Protein AF-A0A939WRP4-F1 (afdb_monomer)

Sequence (251 aa):
MDILVKIIIAAAFPALLFLVKLIVFLTPENRKNFRSNFRDIKSVAISNKKYLFIVVFIFFAAMALLFSLPGKLTNNEDDAVRSKEVGDIVKFGGSHEKMEWIIIEKNKDYLTLLSRNCLEAKPYQENFNKEEILTWEGSTLKSWLNREFVKNFSESDKSTMVDDHGELVSLLDKEQAEKIEDGNKQWLICTSDSKENKEGEAKEWWLKNPGKNGCAMFVNTFGESQRSCTTYFDNRADRSLFVRPVIRKKM

Foldseek 3Di:
DDPVVVVCVVVVVVVLVVVLVVVCCPDPVNVVPPPDDPVVSVVVCVVDVVVVVVSVVVVVVVVVVVVPPPDPPPDPVVVVVVPDDQQDWDFAFAQPGTFIWGFLDDDDWWTKTWGQAFEFQDFQAFADDLPDQDALVPTPVQVCCLPPVCVSGDPVRQVQFDQDPSRQKAFAAPVSLVVCCVPPLVSLFHHHPDPVDDGPQTAKAFGNAAAPSSHGWIAHNSSDIDRDDPCDDPSGGDRRHTYIMMTIGTD

Structure (mmCIF, N/CA/C/O backbone):
data_AF-A0A939WRP4-F1
#
_entry.id   AF-A0A939WRP4-F1
#
loop_
_atom_site.group_PDB
_atom_site.id
_atom_site.type_symbol
_atom_site.label_atom_id
_atom_site.label_alt_id
_atom_site.label_comp_id
_atom_site.label_asym_id
_atom_site.label_entity_id
_atom_site.label_seq_id
_atom_site.pdbx_PDB_ins_code
_atom_site.Cartn_x
_atom_site.Cartn_y
_atom_site.Cartn_z
_atom_site.occupancy
_atom_site.B_iso_or_equiv
_atom_site.auth_seq_id
_atom_site.auth_comp_id
_atom_site.auth_asym_id
_atom_site.auth_atom_id
_atom_site.pdbx_PDB_model_num
ATOM 1 N N . MET A 1 1 ? 0.060 20.067 26.919 1.00 47.66 1 MET A N 1
ATOM 2 C CA . MET A 1 1 ? -0.860 20.144 28.076 1.00 47.66 1 MET A CA 1
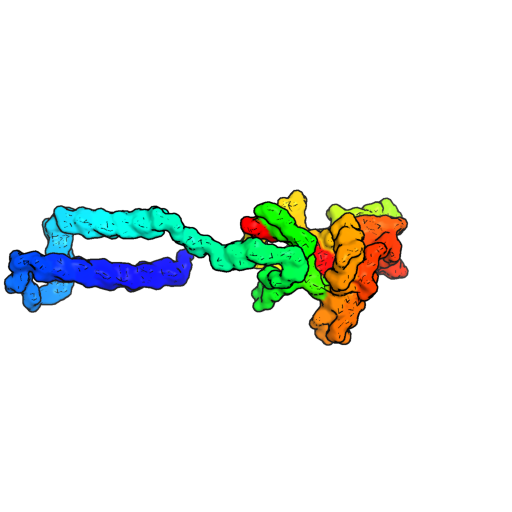ATOM 3 C C . MET A 1 1 ? -2.226 20.502 27.518 1.00 47.66 1 MET A C 1
ATOM 5 O O . MET A 1 1 ? -2.419 21.646 27.110 1.00 47.66 1 MET A O 1
ATOM 9 N N . ASP A 1 2 ? -3.081 19.493 27.354 1.00 61.75 2 ASP A N 1
ATOM 10 C CA . ASP A 1 2 ? -4.293 19.558 26.533 1.00 61.75 2 ASP A CA 1
ATOM 11 C C . ASP A 1 2 ? -5.272 20.655 26.945 1.00 61.75 2 ASP A C 1
ATOM 13 O O . ASP A 1 2 ? -5.408 21.003 28.120 1.00 61.75 2 ASP A O 1
ATOM 17 N N . ILE A 1 3 ? -6.008 21.165 25.958 1.00 54.38 3 ILE A N 1
ATOM 18 C CA . ILE A 1 3 ? -7.124 22.101 26.152 1.00 54.38 3 ILE A CA 1
ATOM 19 C C . ILE A 1 3 ? -8.135 21.520 27.155 1.00 54.38 3 ILE A C 1
ATOM 21 O O . ILE A 1 3 ? -8.631 22.246 28.015 1.00 54.38 3 ILE A O 1
ATOM 25 N N . LEU A 1 4 ? -8.344 20.199 27.133 1.00 43.53 4 LEU A N 1
ATOM 26 C CA . LEU A 1 4 ? -9.172 19.487 28.108 1.00 43.53 4 LEU A CA 1
ATOM 27 C C . LEU A 1 4 ? -8.640 19.602 29.545 1.00 43.53 4 LEU A C 1
ATOM 29 O O . LEU A 1 4 ? -9.414 19.844 30.466 1.00 43.53 4 LEU A O 1
ATOM 33 N N . VAL A 1 5 ? -7.322 19.497 29.743 1.00 47.25 5 VAL A N 1
ATOM 34 C CA . VAL A 1 5 ? -6.691 19.639 31.067 1.00 47.25 5 VAL A CA 1
ATOM 35 C C . VAL A 1 5 ? -6.893 21.058 31.599 1.00 47.25 5 VAL A C 1
ATOM 37 O O . VAL A 1 5 ? -7.206 21.238 32.774 1.00 47.25 5 VAL A O 1
ATOM 40 N N . LYS A 1 6 ? -6.811 22.075 30.732 1.00 48.06 6 LYS A N 1
ATOM 41 C CA . LYS A 1 6 ? -7.107 23.464 31.114 1.00 48.06 6 LYS A CA 1
ATOM 42 C C . LYS A 1 6 ? -8.576 23.663 31.498 1.00 48.06 6 LYS A C 1
ATOM 44 O O . LYS A 1 6 ? -8.839 24.364 32.469 1.00 48.06 6 LYS A O 1
ATOM 49 N N . ILE A 1 7 ? -9.516 23.032 30.788 1.00 56.12 7 ILE A N 1
ATOM 50 C CA . ILE A 1 7 ? -10.957 23.104 31.093 1.00 56.12 7 ILE A CA 1
ATOM 51 C C . ILE A 1 7 ? -11.269 22.422 32.430 1.00 56.12 7 ILE A C 1
ATOM 53 O O . ILE A 1 7 ? -11.981 22.991 33.256 1.00 56.12 7 ILE A O 1
ATOM 57 N N . ILE A 1 8 ? -10.691 21.245 32.684 1.00 53.00 8 ILE A N 1
ATOM 58 C CA . ILE A 1 8 ? -10.882 20.511 33.943 1.00 53.00 8 ILE A CA 1
ATOM 59 C C . ILE A 1 8 ? -10.324 21.314 35.123 1.00 53.00 8 ILE A C 1
ATOM 61 O O . ILE A 1 8 ? -11.007 21.469 36.134 1.00 53.00 8 ILE A O 1
ATOM 65 N N . ILE A 1 9 ? -9.130 21.902 34.985 1.00 54.47 9 ILE A N 1
ATOM 66 C CA . ILE A 1 9 ? -8.545 22.771 36.019 1.00 54.47 9 ILE A CA 1
ATOM 67 C C . ILE A 1 9 ? -9.412 24.024 36.237 1.00 54.47 9 ILE A C 1
ATOM 69 O O . ILE A 1 9 ? -9.663 24.410 37.381 1.00 54.47 9 ILE A O 1
ATOM 73 N N . ALA A 1 10 ? -9.917 24.632 35.158 1.00 57.62 10 ALA A N 1
ATOM 74 C CA . ALA A 1 10 ? -10.772 25.816 35.225 1.00 57.62 10 ALA A CA 1
ATOM 75 C C . ALA A 1 10 ? -12.138 25.543 35.882 1.00 57.62 10 ALA A C 1
ATOM 77 O O . ALA A 1 10 ? -12.674 26.435 36.534 1.00 57.62 10 ALA A O 1
ATOM 78 N N . ALA A 1 11 ? -12.683 24.327 35.759 1.00 58.97 11 ALA A N 1
ATOM 79 C CA . ALA A 1 11 ? -13.953 23.926 36.372 1.00 58.97 11 ALA A CA 1
ATOM 80 C C . ALA A 1 11 ? -13.802 23.391 37.809 1.00 58.97 11 ALA A C 1
ATOM 82 O O . ALA A 1 11 ? -14.665 23.628 38.658 1.00 58.97 11 ALA A O 1
ATOM 83 N N . ALA A 1 12 ? -12.695 22.710 38.117 1.00 59.84 12 ALA A N 1
ATOM 84 C CA . ALA A 1 12 ? -12.450 22.132 39.438 1.00 59.84 12 ALA A CA 1
ATOM 85 C C . ALA A 1 12 ? -12.171 23.200 40.510 1.00 59.84 12 ALA A C 1
ATOM 87 O O . ALA A 1 12 ? -12.569 23.050 41.667 1.00 59.84 12 ALA A O 1
ATOM 88 N N . PHE A 1 13 ? -11.522 24.306 40.135 1.00 64.06 13 PHE A N 1
ATOM 89 C CA . PHE A 1 13 ? -11.141 25.356 41.079 1.00 64.06 13 PHE A CA 1
ATOM 90 C C . PHE A 1 13 ? -12.344 26.131 41.673 1.00 64.06 13 PHE A C 1
ATOM 92 O O . PHE A 1 13 ? -12.407 26.281 42.898 1.00 64.06 13 PHE A O 1
ATOM 99 N N . PRO A 1 14 ? -13.355 26.558 40.885 1.00 67.44 14 PRO A N 1
ATOM 100 C CA . PRO A 1 14 ? -14.593 27.134 41.417 1.00 67.44 14 PRO A CA 1
ATOM 101 C C . PRO A 1 14 ? -15.383 26.167 42.308 1.00 67.44 14 PRO A C 1
ATOM 103 O O . PRO A 1 14 ? -15.915 26.584 43.338 1.00 67.44 14 PRO A O 1
ATOM 106 N N . ALA A 1 15 ? -15.434 24.880 41.946 1.00 63.50 15 ALA A N 1
ATOM 107 C CA . ALA A 1 15 ? -16.148 23.856 42.710 1.00 63.50 15 ALA A CA 1
ATOM 108 C C . ALA A 1 15 ? -15.499 23.608 44.082 1.00 63.50 15 ALA A C 1
ATOM 110 O O . ALA A 1 15 ? -16.195 23.535 45.097 1.00 63.50 15 ALA A O 1
ATOM 111 N N . LEU A 1 16 ? -14.163 23.577 44.136 1.00 63.78 16 LEU A N 1
ATOM 112 C CA . LEU A 1 16 ? -13.406 23.470 45.383 1.00 63.78 16 LEU A CA 1
ATOM 113 C C . LEU A 1 16 ? -13.641 24.689 46.290 1.00 63.78 16 LEU A C 1
ATOM 115 O O . LEU A 1 16 ? -13.872 24.537 47.489 1.00 63.78 16 LEU A O 1
ATOM 119 N N . LEU A 1 17 ? -13.658 25.899 45.721 1.00 64.06 17 LEU A N 1
ATOM 120 C CA . LEU A 1 17 ? -13.970 27.126 46.463 1.00 64.06 17 LEU A CA 1
ATOM 121 C C . LEU A 1 17 ? -15.404 27.135 47.012 1.00 64.06 17 LEU A C 1
ATOM 123 O O . LEU A 1 17 ? -15.637 27.631 48.117 1.00 64.06 17 LEU A O 1
ATOM 127 N N . PHE A 1 18 ? -16.364 26.588 46.263 1.00 69.81 18 PHE A N 1
ATOM 128 C CA . PHE A 1 18 ? -17.752 26.466 46.702 1.00 69.81 18 PHE A CA 1
ATOM 129 C C . PHE A 1 18 ? -17.906 25.462 47.854 1.00 69.81 18 PHE A C 1
ATOM 131 O O . PHE A 1 18 ? -18.544 25.777 48.857 1.00 69.81 18 PHE A O 1
ATOM 138 N N . LEU A 1 19 ? -17.255 24.300 47.765 1.00 62.84 19 LEU A N 1
ATOM 139 C CA . LEU A 1 19 ? -17.229 23.289 48.829 1.00 62.84 19 LEU A CA 1
ATOM 140 C C . LEU A 1 19 ? -16.603 23.821 50.123 1.00 62.84 19 LEU A C 1
ATOM 142 O O . LEU A 1 19 ? -17.161 23.627 51.201 1.00 62.84 19 LEU A O 1
ATOM 146 N N . VAL A 1 20 ? -15.497 24.565 50.024 1.00 63.62 20 VAL A N 1
ATOM 147 C CA . VAL A 1 20 ? -14.874 25.222 51.185 1.00 63.62 20 VAL A CA 1
ATOM 148 C C . VAL A 1 20 ? -15.830 26.236 51.823 1.00 63.62 20 VAL A C 1
ATOM 150 O O . VAL A 1 20 ? -15.971 26.254 53.045 1.00 63.62 20 VAL A O 1
ATOM 153 N N . LYS A 1 21 ? -16.550 27.037 51.022 1.00 61.19 21 LYS A N 1
ATOM 154 C CA . LYS A 1 21 ? -17.580 27.960 51.535 1.00 61.19 21 LYS A CA 1
ATOM 155 C C . LYS A 1 21 ? -18.723 27.231 52.236 1.00 61.19 21 LYS A C 1
ATOM 157 O O . LYS A 1 21 ? -19.162 27.683 53.290 1.00 61.19 21 LYS A O 1
ATOM 162 N N . LEU A 1 22 ? -19.185 26.115 51.676 1.00 62.28 22 LEU A N 1
ATOM 163 C CA . LEU A 1 22 ? -20.276 25.326 52.242 1.00 62.28 22 LEU A CA 1
ATOM 164 C C . LEU A 1 22 ? -19.881 24.727 53.601 1.00 62.28 22 LEU A C 1
ATOM 166 O O . LEU A 1 22 ? -20.639 24.822 54.560 1.00 62.28 22 LEU A O 1
ATOM 170 N N . ILE A 1 23 ? -18.663 24.193 53.719 1.00 60.44 23 ILE A N 1
ATOM 171 C CA . ILE A 1 23 ? -18.142 23.614 54.969 1.00 60.44 23 ILE A CA 1
ATOM 172 C C . ILE A 1 23 ? -17.964 24.691 56.054 1.00 60.44 23 ILE A C 1
ATOM 174 O O . ILE A 1 23 ? -18.319 24.473 57.214 1.00 60.44 23 ILE A O 1
ATOM 178 N N . VAL A 1 24 ? -17.476 25.881 55.686 1.00 57.59 24 VAL A N 1
ATOM 179 C CA . VAL A 1 24 ? -17.359 27.024 56.611 1.00 57.59 24 VAL A CA 1
ATOM 180 C C . VAL A 1 24 ? -18.737 27.533 57.056 1.00 57.59 24 VAL A C 1
ATOM 182 O O . VAL A 1 24 ? -18.894 27.929 58.207 1.00 57.59 24 VAL A O 1
ATOM 185 N N . PHE A 1 25 ? -19.745 27.481 56.182 1.00 55.91 25 PHE A N 1
ATOM 186 C CA . PHE A 1 25 ? -21.119 27.904 56.477 1.00 55.91 25 PHE A CA 1
ATOM 187 C C . PHE A 1 25 ? -21.895 26.912 57.365 1.00 55.91 25 PHE A C 1
ATOM 189 O O . PHE A 1 25 ? -22.753 27.320 58.150 1.00 55.91 25 PHE A O 1
ATOM 196 N N . LEU A 1 26 ? -21.604 25.611 57.25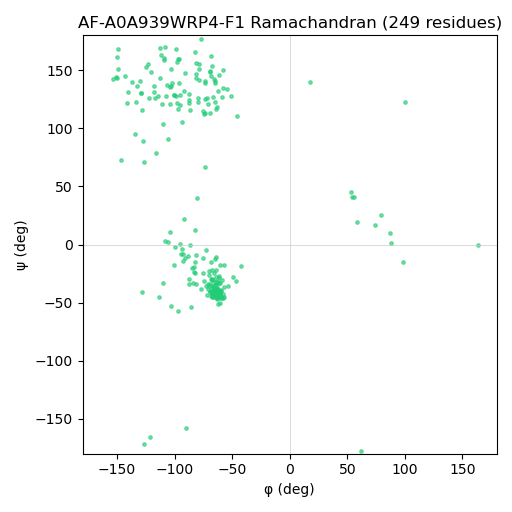5 1.00 51.69 26 LEU A N 1
ATOM 197 C CA . LEU A 1 26 ? -22.298 24.550 57.994 1.00 51.69 26 LEU A CA 1
ATOM 198 C C . LEU A 1 26 ? -21.802 24.365 59.438 1.00 51.69 26 LEU A C 1
ATOM 200 O O . LEU A 1 26 ? -22.453 23.661 60.209 1.00 51.69 26 LEU A O 1
ATOM 204 N N . THR A 1 27 ? -20.701 25.007 59.844 1.00 54.81 27 THR A N 1
ATOM 205 C CA . THR A 1 27 ? -20.221 24.940 61.232 1.00 54.81 27 THR A CA 1
ATOM 206 C C . THR A 1 27 ? -20.873 26.034 62.102 1.00 54.81 27 THR A C 1
ATOM 208 O O . THR A 1 27 ? -20.748 27.223 61.798 1.00 54.81 27 THR A O 1
ATOM 211 N N . PRO A 1 28 ? -21.581 25.677 63.200 1.00 52.59 28 PRO A N 1
ATOM 212 C CA . PRO A 1 28 ? -22.369 26.627 64.002 1.00 52.59 28 PRO A CA 1
ATOM 213 C C . PRO A 1 28 ? -21.556 27.786 64.591 1.00 52.59 28 PRO A C 1
ATOM 215 O O . PRO A 1 28 ? -22.073 28.890 64.759 1.00 52.59 28 PRO A O 1
ATOM 218 N N . GLU A 1 29 ? -20.279 27.533 64.879 1.00 53.28 29 GLU A N 1
ATOM 219 C CA . GLU A 1 29 ? -19.351 28.456 65.537 1.00 53.28 29 GLU A CA 1
ATOM 220 C C . GLU A 1 29 ? -18.998 29.672 64.655 1.00 53.28 29 GLU A C 1
ATOM 222 O O . GLU A 1 29 ? -18.838 30.782 65.157 1.00 53.28 29 GLU A O 1
ATOM 227 N N . ASN A 1 30 ? -19.003 29.506 63.325 1.00 50.88 30 ASN A N 1
ATOM 228 C CA . ASN A 1 30 ? -18.681 30.567 62.360 1.00 50.88 30 ASN A CA 1
ATOM 229 C C . ASN A 1 30 ? -19.902 31.355 61.862 1.00 50.88 30 ASN A C 1
ATOM 231 O O . ASN A 1 30 ? -19.754 32.383 61.196 1.00 50.88 30 ASN A O 1
ATOM 235 N N . ARG A 1 31 ? -21.120 30.921 62.208 1.00 51.81 31 ARG A N 1
ATOM 236 C CA . ARG A 1 31 ? -22.369 31.524 61.714 1.00 51.81 31 ARG A CA 1
ATOM 237 C C . ARG A 1 31 ? -22.576 32.968 62.203 1.00 51.81 31 ARG A C 1
ATOM 239 O O . ARG A 1 31 ? -23.269 33.735 61.543 1.00 51.81 31 ARG A O 1
ATOM 246 N N . LYS A 1 32 ? -21.971 33.360 63.334 1.00 49.81 32 LYS A N 1
ATOM 247 C CA . LYS A 1 32 ? -22.151 34.696 63.943 1.00 49.81 32 LYS A CA 1
ATOM 248 C C . LYS A 1 32 ? -21.236 35.794 63.381 1.00 49.81 32 LYS A C 1
ATOM 250 O O . LYS A 1 32 ? -21.596 36.960 63.490 1.00 49.81 32 LYS A O 1
ATOM 255 N N . ASN A 1 33 ? -20.118 35.446 62.737 1.00 49.03 33 ASN A N 1
ATOM 256 C CA . ASN A 1 33 ? -19.124 36.421 62.255 1.00 49.03 33 ASN A CA 1
ATOM 257 C C . ASN A 1 33 ? -19.100 36.599 60.726 1.00 49.03 33 ASN A C 1
ATOM 259 O O . ASN A 1 33 ? -18.313 37.386 60.209 1.00 49.03 33 ASN A O 1
ATOM 263 N N . PHE A 1 34 ? -19.979 35.930 59.977 1.00 49.09 34 PHE A N 1
ATOM 264 C CA . PHE A 1 34 ? -19.968 35.941 58.507 1.00 49.09 34 PHE A CA 1
ATOM 265 C C . PHE A 1 34 ? -20.619 37.194 57.886 1.00 49.09 34 PHE A C 1
ATOM 267 O O . PHE A 1 34 ? -21.354 37.111 56.904 1.00 49.09 34 PHE A O 1
ATOM 274 N N . ARG A 1 35 ? -20.387 38.378 58.466 1.00 48.50 35 ARG A N 1
ATOM 275 C CA . ARG A 1 35 ? -20.817 39.654 57.868 1.00 48.50 35 ARG A CA 1
ATOM 276 C C . ARG A 1 35 ? -19.668 40.468 57.267 1.00 48.50 35 ARG A C 1
ATOM 278 O O . ARG A 1 35 ? -19.937 41.535 56.726 1.00 48.50 35 ARG A O 1
ATOM 285 N N . SER A 1 36 ? -18.425 39.976 57.275 1.00 46.97 36 SER A N 1
ATOM 286 C CA . SER A 1 36 ? -17.289 40.674 56.658 1.00 46.97 36 SER A CA 1
ATOM 287 C C . SER A 1 36 ? -16.561 39.853 55.585 1.00 46.97 36 SER A C 1
ATOM 289 O O . SER A 1 36 ? -16.165 38.713 55.781 1.00 46.97 36 SER A O 1
ATOM 291 N N . ASN A 1 37 ? -16.458 40.493 54.418 1.00 47.06 37 ASN A N 1
ATOM 292 C CA . ASN A 1 37 ? -15.537 40.360 53.285 1.00 47.06 37 ASN A CA 1
ATOM 293 C C . ASN A 1 37 ? -14.659 39.101 53.081 1.00 47.06 37 ASN A C 1
ATOM 295 O O . ASN A 1 37 ? -13.927 38.627 53.940 1.00 47.06 37 ASN A O 1
ATOM 299 N N . PHE A 1 38 ? -14.574 38.712 51.801 1.00 48.69 38 PHE A N 1
ATOM 300 C CA . PHE A 1 38 ? -13.755 37.652 51.177 1.00 48.69 38 PHE A CA 1
ATOM 301 C C . PHE A 1 38 ? -12.284 37.518 51.643 1.00 48.69 38 PHE A C 1
ATOM 303 O O . PHE A 1 38 ? -11.672 36.475 51.407 1.00 48.69 38 PHE A O 1
ATOM 310 N N . ARG A 1 39 ? -11.695 38.545 52.274 1.00 46.34 39 ARG A N 1
ATOM 311 C CA . ARG A 1 39 ? -10.323 38.506 52.815 1.00 46.34 39 ARG A CA 1
ATOM 312 C C . ARG A 1 39 ? -10.190 37.589 54.038 1.00 46.34 39 ARG A C 1
ATOM 314 O O . ARG A 1 39 ? -9.123 37.004 54.211 1.00 46.34 39 ARG A O 1
ATOM 321 N N . ASP A 1 40 ? -11.268 37.368 54.787 1.00 49.97 40 ASP A N 1
ATOM 322 C CA . ASP A 1 40 ? -11.238 36.595 56.038 1.00 49.97 40 ASP A CA 1
ATOM 323 C C . ASP A 1 40 ? -11.303 35.069 55.814 1.00 49.97 40 ASP A C 1
ATOM 325 O O . ASP A 1 40 ? -10.933 34.277 56.676 1.00 49.97 40 ASP A O 1
ATOM 329 N N . ILE A 1 41 ? -11.680 34.609 54.615 1.00 50.59 41 ILE A N 1
ATOM 330 C CA . ILE A 1 41 ? -11.728 33.169 54.292 1.00 50.59 41 ILE A CA 1
ATOM 331 C C . ILE A 1 41 ? -10.311 32.575 54.198 1.00 50.59 41 ILE A C 1
ATOM 333 O O . ILE A 1 41 ? -10.081 31.441 54.622 1.00 50.59 41 ILE A O 1
ATOM 337 N N . LYS A 1 42 ? -9.339 33.346 53.682 1.00 45.81 42 LYS A N 1
ATOM 338 C CA . LYS A 1 42 ? -7.933 32.910 53.621 1.00 45.81 42 LYS A CA 1
ATOM 339 C C . LYS A 1 42 ? -7.334 32.747 55.020 1.00 45.81 42 LYS A C 1
ATOM 341 O O . LYS A 1 42 ? -6.605 31.787 55.239 1.00 45.81 42 LYS A O 1
ATOM 346 N N . SER A 1 43 ? -7.647 33.632 55.968 1.00 48.97 43 SER A N 1
ATOM 347 C CA . SER A 1 43 ? -7.102 33.556 57.331 1.00 48.97 43 SER A CA 1
ATOM 348 C C . SER A 1 43 ? -7.720 32.413 58.147 1.00 48.97 43 SER A C 1
ATOM 350 O O . SER A 1 43 ? -6.999 31.731 58.875 1.00 48.97 43 SER A O 1
ATOM 352 N N . VAL A 1 44 ? -9.013 32.121 57.964 1.00 50.62 44 VAL A N 1
ATOM 353 C CA . VAL A 1 44 ? -9.699 31.002 58.642 1.00 50.62 44 VAL A CA 1
ATOM 354 C C . VAL A 1 44 ? -9.216 29.636 58.136 1.00 50.62 44 VAL A C 1
ATOM 356 O O . VAL A 1 44 ? -8.977 28.738 58.943 1.00 50.62 44 VAL A O 1
ATOM 359 N N . ALA A 1 45 ? -8.997 29.480 56.825 1.00 49.62 45 ALA A N 1
ATOM 360 C CA . ALA A 1 45 ? -8.459 28.239 56.256 1.00 49.62 45 ALA A CA 1
ATOM 361 C C . ALA A 1 45 ? -6.995 27.966 56.669 1.00 49.62 45 ALA A C 1
ATOM 363 O O . ALA A 1 45 ? -6.599 26.809 56.795 1.00 49.62 45 ALA A O 1
ATOM 364 N N . ILE A 1 46 ? -6.200 29.019 56.905 1.00 49.97 46 ILE A N 1
ATOM 365 C CA . ILE A 1 46 ? -4.781 28.924 57.300 1.00 49.97 46 ILE A CA 1
ATOM 366 C C . ILE A 1 46 ? -4.612 28.716 58.817 1.00 49.97 46 ILE A C 1
ATOM 368 O O . ILE A 1 46 ? -3.700 28.006 59.239 1.00 49.97 46 ILE A O 1
ATOM 372 N N . SER A 1 47 ? -5.496 29.287 59.642 1.00 53.00 47 SER A N 1
ATOM 373 C CA . SER A 1 47 ? -5.455 29.188 61.113 1.00 53.00 47 SER A CA 1
ATOM 374 C C . SER A 1 47 ? -5.581 27.746 61.623 1.00 53.00 47 SER A C 1
ATOM 376 O O . SER A 1 47 ? -4.967 27.359 62.619 1.00 53.00 47 SER A O 1
ATOM 378 N N . ASN A 1 48 ? -6.341 26.910 60.915 1.00 54.97 48 ASN A N 1
ATOM 379 C CA . ASN A 1 48 ? -6.825 25.657 61.467 1.00 54.97 48 ASN A CA 1
ATOM 380 C C . ASN A 1 48 ? -6.238 24.453 60.705 1.00 54.97 48 ASN A C 1
ATOM 382 O O . ASN A 1 48 ? -6.888 23.845 59.853 1.00 54.97 48 ASN A O 1
ATOM 386 N N . LYS A 1 49 ? -4.975 24.109 61.023 1.00 55.25 49 LYS A N 1
ATOM 387 C CA . LYS A 1 49 ? -4.156 23.069 60.348 1.00 55.25 49 LYS A CA 1
ATOM 388 C C . LYS A 1 49 ? -4.884 21.736 60.109 1.00 55.25 49 LYS A C 1
ATOM 390 O O . LYS A 1 49 ? -4.609 21.070 59.115 1.00 55.25 49 LYS A O 1
ATOM 395 N N . LYS A 1 50 ? -5.827 21.361 60.984 1.00 56.72 50 LYS A N 1
ATOM 396 C CA . LYS A 1 50 ? -6.631 20.130 60.861 1.00 56.72 50 LYS A CA 1
ATOM 397 C C . LYS A 1 50 ? -7.522 20.125 59.611 1.00 56.72 50 LYS A C 1
ATOM 399 O O . LYS A 1 50 ? -7.639 19.098 58.955 1.00 56.72 50 LYS A O 1
ATOM 404 N N . TYR A 1 51 ? -8.103 21.266 59.245 1.00 62.12 51 TYR A N 1
ATOM 405 C CA . TYR A 1 51 ? -9.018 21.367 58.103 1.00 62.12 51 TYR A CA 1
ATOM 406 C C . TYR A 1 51 ? -8.281 21.489 56.771 1.00 62.12 51 TYR A C 1
ATOM 408 O O . TYR A 1 51 ? -8.724 20.915 55.779 1.00 62.12 51 TYR A O 1
ATOM 416 N N . LEU A 1 52 ? -7.122 22.158 56.758 1.00 61.31 52 LEU A N 1
ATOM 417 C CA . LEU A 1 52 ? -6.242 22.183 55.589 1.00 61.31 52 LEU A CA 1
ATOM 418 C C . LEU A 1 52 ? -5.834 20.759 55.187 1.00 61.31 52 LEU A C 1
ATOM 420 O O . LEU A 1 52 ? -5.882 20.414 54.010 1.00 61.31 52 LEU A O 1
ATOM 424 N N . PHE A 1 53 ? -5.514 19.916 56.173 1.00 63.28 53 PHE A N 1
ATOM 425 C CA . PHE A 1 53 ? -5.162 18.518 55.938 1.00 63.28 53 PHE A CA 1
ATOM 426 C C . PHE A 1 53 ? -6.323 17.719 55.330 1.00 63.28 53 PHE A C 1
ATOM 428 O O . PHE A 1 53 ? -6.112 16.972 54.382 1.00 63.28 53 PHE A O 1
ATOM 435 N N . ILE A 1 54 ? -7.554 17.923 55.815 1.00 66.94 54 ILE A N 1
ATOM 436 C CA . ILE A 1 54 ? -8.756 17.248 55.295 1.00 66.94 54 ILE A CA 1
ATOM 437 C C . ILE A 1 54 ? -9.046 17.666 53.848 1.00 66.94 54 ILE A C 1
ATOM 439 O O . ILE A 1 54 ? -9.299 16.810 53.007 1.00 66.94 54 ILE A O 1
ATOM 443 N N . VAL A 1 55 ? -8.976 18.961 53.528 1.00 66.75 55 VAL A N 1
ATOM 444 C CA . VAL A 1 55 ? -9.243 19.456 52.164 1.00 66.75 55 VAL A CA 1
ATOM 445 C C . VAL A 1 55 ? -8.187 18.957 51.177 1.00 66.75 55 VAL A C 1
ATOM 447 O O . VAL A 1 55 ? -8.530 18.509 50.085 1.00 66.75 55 VAL A O 1
ATOM 450 N N . VAL A 1 56 ? -6.911 18.981 51.572 1.00 69.06 56 VAL A N 1
ATOM 451 C CA . VAL A 1 56 ? -5.809 18.444 50.763 1.00 69.06 56 VAL A CA 1
ATOM 452 C C . VAL A 1 56 ? -5.971 16.933 50.572 1.00 69.06 56 VAL A C 1
ATOM 454 O O . VAL A 1 56 ? -5.826 16.444 49.456 1.00 69.06 56 VAL A O 1
ATOM 457 N N . PHE A 1 57 ? -6.356 16.197 51.617 1.00 74.62 57 PHE A N 1
ATOM 458 C CA . PHE A 1 57 ? -6.598 14.758 51.532 1.00 74.62 57 PHE A CA 1
ATOM 459 C C . PHE A 1 57 ? -7.777 14.411 50.611 1.00 74.62 57 PHE A C 1
ATOM 461 O O . PHE A 1 57 ? -7.644 13.523 49.776 1.00 74.62 57 PHE A O 1
ATOM 468 N N . ILE A 1 58 ? -8.897 15.141 50.687 1.00 75.38 58 ILE A N 1
ATOM 469 C CA . ILE A 1 58 ? -10.044 14.965 49.777 1.00 75.38 58 ILE A CA 1
ATOM 470 C C . ILE A 1 58 ? -9.636 15.259 48.330 1.00 75.38 58 ILE A C 1
ATOM 472 O O . ILE A 1 58 ? -10.024 14.525 47.425 1.00 75.38 58 ILE A O 1
ATOM 476 N N . PHE A 1 59 ? -8.821 16.293 48.104 1.00 75.06 59 PHE A N 1
ATOM 477 C CA . PHE A 1 59 ? -8.301 16.617 46.777 1.00 75.06 59 PHE A CA 1
ATOM 478 C C . PHE A 1 59 ? -7.414 15.494 46.219 1.00 75.06 59 PHE A C 1
ATOM 480 O O . PHE A 1 59 ? -7.607 15.066 45.082 1.00 75.06 59 PHE A O 1
ATOM 487 N N . PHE A 1 60 ? -6.488 14.964 47.025 1.00 74.50 60 PHE A N 1
ATOM 488 C CA . PHE A 1 60 ? -5.642 13.841 46.618 1.00 74.50 60 PHE A CA 1
ATOM 489 C C . PHE A 1 60 ? -6.436 12.542 46.428 1.00 74.50 60 PHE A C 1
ATOM 491 O O . PHE A 1 60 ? -6.157 11.812 45.483 1.00 74.50 60 PHE A O 1
ATOM 498 N N . ALA A 1 61 ? -7.455 12.273 47.247 1.00 76.50 61 ALA A N 1
ATOM 499 C CA . ALA A 1 61 ? -8.335 11.116 47.090 1.00 76.50 61 ALA A CA 1
ATOM 500 C C . ALA A 1 61 ? -9.205 11.218 45.825 1.00 76.50 61 ALA A C 1
ATOM 502 O O . ALA A 1 61 ? -9.347 10.237 45.099 1.00 76.50 61 ALA A O 1
ATOM 503 N N . ALA A 1 62 ? -9.735 12.405 45.511 1.00 71.56 62 ALA A N 1
ATOM 504 C CA . ALA A 1 62 ? -10.469 12.654 44.272 1.00 71.56 62 ALA A CA 1
ATOM 505 C C . ALA A 1 62 ? -9.562 12.516 43.038 1.00 71.56 62 ALA A C 1
ATOM 507 O O . ALA A 1 62 ? -9.955 11.900 42.050 1.00 71.56 62 ALA A O 1
ATOM 508 N N . MET A 1 63 ? -8.323 13.012 43.115 1.00 73.00 63 MET A N 1
ATOM 509 C CA . MET A 1 63 ? -7.316 12.798 42.073 1.00 73.00 63 MET A CA 1
ATOM 510 C C . MET A 1 63 ? -6.953 11.320 41.916 1.00 73.00 63 MET A C 1
ATOM 512 O O . MET A 1 63 ? -6.884 10.824 40.796 1.00 73.00 63 MET A O 1
ATOM 516 N N . ALA A 1 64 ? -6.765 10.594 43.017 1.00 71.38 64 ALA A N 1
ATOM 517 C CA . ALA A 1 64 ? -6.477 9.165 42.984 1.00 71.38 64 ALA A CA 1
ATOM 518 C C . ALA A 1 64 ? -7.652 8.355 42.414 1.00 71.38 64 ALA A C 1
ATOM 520 O O . ALA A 1 64 ? -7.411 7.401 41.685 1.00 71.38 64 ALA A O 1
ATOM 521 N N . LEU A 1 65 ? -8.905 8.755 42.668 1.00 66.69 65 LEU A N 1
ATOM 522 C CA . LEU A 1 65 ? -10.102 8.165 42.053 1.00 66.69 65 LEU A CA 1
ATOM 523 C C . LEU A 1 65 ? -10.180 8.446 40.548 1.00 66.69 65 LEU A C 1
ATOM 525 O O . LEU A 1 65 ? -10.542 7.551 39.792 1.00 66.69 65 LEU A O 1
ATOM 529 N N . LEU A 1 66 ? -9.775 9.638 40.098 1.00 59.78 66 LEU A N 1
ATOM 530 C CA . LEU A 1 66 ? -9.645 9.945 38.669 1.00 59.78 66 LEU A CA 1
ATOM 531 C C . LEU A 1 66 ? -8.567 9.087 37.985 1.00 59.78 66 LEU A C 1
ATOM 533 O O . LEU A 1 66 ? -8.748 8.707 36.834 1.00 59.78 66 LEU A O 1
ATOM 537 N N . PHE A 1 67 ? -7.485 8.739 38.691 1.00 58.34 67 PHE A N 1
ATOM 538 C CA . PHE A 1 67 ? -6.447 7.824 38.194 1.00 58.34 67 PHE A CA 1
ATOM 539 C C . PHE A 1 67 ? -6.775 6.329 38.380 1.00 58.34 67 PHE A C 1
ATOM 541 O O . PHE A 1 67 ? -6.229 5.503 37.656 1.00 58.34 67 PHE A O 1
ATOM 548 N N . SER A 1 68 ? -7.643 5.973 39.334 1.00 53.28 68 SER A N 1
ATOM 549 C CA . SER A 1 68 ? -8.028 4.585 39.652 1.00 53.28 68 SER A CA 1
ATOM 550 C C . SER A 1 68 ? -9.302 4.124 38.950 1.00 53.28 68 SER A C 1
ATOM 552 O O . SER A 1 68 ? -9.638 2.946 39.034 1.00 53.28 68 SER A O 1
ATOM 554 N N . LEU A 1 69 ? -10.026 5.016 38.266 1.00 52.84 69 LEU A N 1
ATOM 555 C CA . LEU A 1 69 ? -11.076 4.611 37.338 1.00 52.84 69 LEU A CA 1
ATOM 556 C C . LEU A 1 69 ? -10.415 3.811 36.203 1.00 52.84 69 LEU A C 1
ATOM 558 O O . LEU A 1 69 ? -9.601 4.379 35.471 1.00 52.84 69 LEU A O 1
ATOM 562 N N . PRO A 1 70 ? -10.763 2.525 35.994 1.00 47.88 70 PRO A N 1
ATOM 563 C CA . PRO A 1 70 ? -10.399 1.798 34.784 1.00 47.88 70 PRO A CA 1
ATOM 564 C C . PRO A 1 70 ? -11.276 2.326 33.637 1.00 47.88 70 PRO A C 1
ATOM 566 O O . PRO A 1 70 ? -12.181 1.666 33.145 1.00 47.88 70 PRO A O 1
ATOM 569 N N . GLY A 1 71 ? -11.052 3.587 33.280 1.00 43.81 71 GLY A N 1
ATOM 570 C CA . GLY A 1 71 ? -11.772 4.358 32.280 1.00 43.81 71 GLY A CA 1
ATOM 571 C C . GLY A 1 71 ? -10.754 4.927 31.313 1.00 43.81 71 GLY A C 1
ATOM 572 O O . GLY A 1 71 ? -10.437 6.111 31.328 1.00 43.81 71 GLY A O 1
ATOM 573 N N . LYS A 1 72 ? -10.194 4.023 30.519 1.00 43.25 72 LYS A N 1
ATOM 574 C CA . LYS A 1 72 ? -9.387 4.294 29.337 1.00 43.25 72 LYS A CA 1
ATOM 575 C C . LYS A 1 72 ? -10.097 5.372 28.493 1.00 43.25 72 LYS A C 1
ATOM 577 O O . LYS A 1 72 ? -11.152 5.115 27.929 1.00 43.25 72 LYS A O 1
ATOM 582 N N . LEU A 1 73 ? -9.540 6.582 28.415 1.00 40.16 73 LEU A N 1
ATOM 583 C CA . LEU A 1 73 ? -9.946 7.600 27.427 1.00 40.16 73 LEU A CA 1
ATOM 584 C C . LEU A 1 73 ? -9.280 7.375 26.057 1.00 40.16 73 LEU A C 1
ATOM 586 O O . LEU A 1 73 ? -9.345 8.232 25.183 1.00 40.16 73 LEU A O 1
ATOM 590 N N . THR A 1 74 ? -8.656 6.220 25.842 1.00 46.47 74 THR A N 1
ATOM 591 C CA . THR A 1 74 ? -8.441 5.677 24.500 1.00 46.47 74 THR A CA 1
ATOM 592 C C . THR A 1 74 ? -9.542 4.650 24.312 1.00 46.47 74 THR A C 1
ATOM 594 O O . THR A 1 74 ? -9.687 3.831 25.217 1.00 46.47 74 THR A O 1
ATOM 597 N N . ASN A 1 75 ? -10.320 4.717 23.226 1.00 49.50 75 ASN A N 1
ATOM 598 C CA . ASN A 1 75 ? -10.869 3.536 22.537 1.00 49.50 75 ASN A CA 1
ATOM 599 C C . ASN A 1 75 ? -12.035 3.820 21.565 1.00 49.50 75 ASN A C 1
ATOM 601 O O . ASN A 1 75 ? -12.483 2.886 20.922 1.00 49.50 75 ASN A O 1
ATOM 605 N N . ASN A 1 76 ? -12.522 5.049 21.356 1.00 55.03 76 ASN A N 1
ATOM 606 C CA . ASN A 1 76 ? -13.609 5.216 20.369 1.00 55.03 76 ASN A CA 1
ATOM 607 C C . ASN A 1 76 ? -13.155 4.945 18.918 1.00 55.03 76 ASN A C 1
ATOM 609 O O . ASN A 1 76 ? -13.872 4.280 18.176 1.00 55.03 76 ASN A O 1
ATOM 613 N N . GLU A 1 77 ? -11.973 5.420 18.504 1.00 57.16 77 GLU A N 1
ATOM 614 C CA . GLU A 1 77 ? -11.427 5.104 17.170 1.00 57.16 77 GLU A CA 1
ATOM 615 C C . GLU A 1 77 ? -10.837 3.684 17.104 1.00 57.16 77 GLU A C 1
ATOM 617 O O . GLU A 1 77 ? -11.039 2.994 16.106 1.00 57.16 77 GLU A O 1
ATOM 622 N N . ASP A 1 78 ? -10.173 3.208 18.163 1.00 62.06 78 ASP A N 1
ATOM 623 C CA . ASP A 1 78 ? -9.578 1.862 18.183 1.00 62.06 78 ASP A CA 1
ATOM 624 C C . ASP A 1 78 ? -10.647 0.756 18.179 1.00 62.06 78 ASP A C 1
ATOM 626 O O . ASP A 1 78 ? -10.536 -0.209 17.420 1.00 62.06 78 ASP A O 1
ATOM 630 N N . ASP A 1 79 ? -11.733 0.911 18.945 1.00 62.47 79 ASP A N 1
ATOM 631 C CA . ASP A 1 79 ? -12.839 -0.055 18.949 1.00 62.47 79 ASP A CA 1
ATOM 632 C C . ASP A 1 79 ? -13.609 -0.027 17.616 1.00 62.47 79 ASP A C 1
ATOM 634 O O . ASP A 1 79 ? -14.027 -1.076 17.116 1.00 62.47 79 ASP A O 1
ATOM 638 N N . ALA A 1 80 ? -13.724 1.146 16.977 1.00 72.94 80 ALA A N 1
ATOM 639 C CA . ALA A 1 80 ? -14.304 1.262 15.642 1.00 72.94 80 ALA A CA 1
ATOM 640 C C . ALA A 1 80 ? -13.468 0.518 14.589 1.00 72.94 80 ALA A C 1
ATOM 642 O O . ALA A 1 80 ? -14.036 -0.188 13.757 1.00 72.94 80 ALA A O 1
ATOM 643 N N . VAL A 1 81 ? -12.134 0.615 14.642 1.00 74.75 81 VAL A N 1
ATOM 644 C CA . VAL A 1 81 ? -11.229 -0.116 13.737 1.00 74.75 81 VAL A CA 1
ATOM 645 C C . VAL A 1 81 ? -11.303 -1.628 13.971 1.00 74.75 81 VAL A C 1
ATOM 647 O O . VAL A 1 81 ? -11.309 -2.389 13.007 1.00 74.75 81 VAL A O 1
ATOM 650 N N . ARG A 1 82 ? -11.433 -2.086 15.222 1.00 80.06 82 ARG A N 1
ATOM 651 C CA . ARG A 1 82 ? -11.520 -3.524 15.546 1.00 80.06 82 ARG A CA 1
ATOM 652 C C . ARG A 1 82 ? -12.743 -4.226 14.967 1.00 80.06 82 ARG A C 1
ATOM 654 O O . ARG A 1 82 ? -12.667 -5.412 14.642 1.00 80.06 82 ARG A O 1
ATOM 661 N N . SER A 1 83 ? -13.847 -3.496 14.825 1.00 86.88 83 SER A N 1
ATOM 662 C CA . SER A 1 83 ? -15.087 -4.009 14.232 1.00 86.88 83 SER A CA 1
ATOM 663 C C . SER A 1 83 ? -15.045 -4.156 12.706 1.00 86.88 83 SER A C 1
ATOM 665 O O . SER A 1 83 ? -15.950 -4.760 12.142 1.00 86.88 83 SER A O 1
ATOM 667 N N . LYS A 1 84 ? -14.018 -3.610 12.037 1.00 92.62 84 LYS A N 1
ATOM 668 C CA . LYS A 1 84 ? -13.898 -3.630 10.574 1.00 92.62 84 LYS A CA 1
ATOM 669 C C . LYS A 1 84 ? -13.413 -4.970 10.059 1.00 92.62 84 LYS A C 1
ATOM 671 O O . LYS A 1 84 ? -12.525 -5.565 10.662 1.00 92.62 84 LYS A O 1
ATOM 676 N N . GLU A 1 85 ? -13.948 -5.410 8.933 1.00 94.62 85 GLU A N 1
ATOM 677 C CA . GLU A 1 85 ? -13.618 -6.693 8.313 1.00 94.62 85 GLU A CA 1
ATOM 678 C C . GLU A 1 85 ? -12.884 -6.524 6.978 1.00 94.62 85 GLU A C 1
ATOM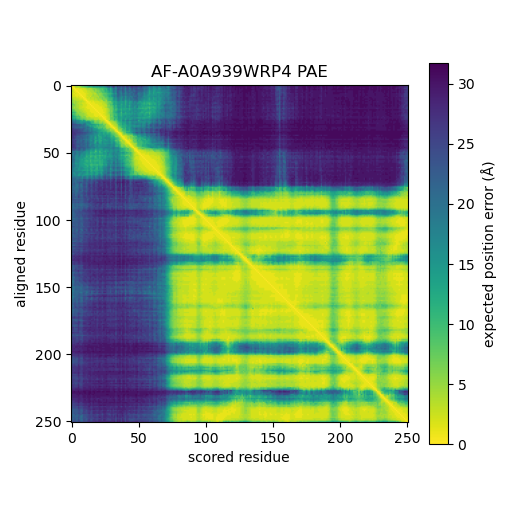 680 O O . GLU A 1 85 ? -12.763 -5.426 6.433 1.00 94.62 85 GLU A O 1
ATOM 685 N N . VAL A 1 86 ? -12.348 -7.629 6.456 1.00 95.62 86 VAL A N 1
ATOM 686 C CA . VAL A 1 86 ? -11.709 -7.653 5.133 1.00 95.62 86 VAL A CA 1
ATOM 687 C C . VAL A 1 86 ? -12.722 -7.214 4.067 1.00 95.62 86 VAL A C 1
ATOM 689 O O . VAL A 1 86 ? -13.824 -7.751 3.987 1.00 95.62 86 VAL A O 1
ATOM 692 N N . GLY A 1 87 ? -12.340 -6.228 3.258 1.00 94.50 87 GLY A N 1
ATOM 693 C CA . GLY A 1 87 ? -13.176 -5.564 2.258 1.00 94.50 87 GLY A CA 1
ATOM 694 C C . GLY A 1 87 ? -13.778 -4.231 2.697 1.00 94.50 87 GLY A C 1
ATOM 695 O O . GLY A 1 87 ? -14.200 -3.458 1.836 1.00 94.50 87 GLY A O 1
ATOM 696 N N . ASP A 1 88 ? -13.778 -3.914 3.995 1.00 95.44 88 ASP A N 1
ATOM 697 C CA . ASP A 1 88 ? -14.241 -2.610 4.464 1.00 95.44 88 ASP A CA 1
ATOM 698 C C . ASP A 1 88 ? -13.284 -1.485 4.052 1.00 95.44 88 ASP A C 1
ATOM 700 O O . ASP A 1 88 ? -12.061 -1.653 3.987 1.00 95.44 88 ASP A O 1
ATOM 704 N N . ILE A 1 89 ? -13.861 -0.297 3.850 1.00 94.25 89 ILE A N 1
ATOM 705 C CA . ILE A 1 89 ? -13.112 0.940 3.628 1.00 94.25 89 ILE A CA 1
ATOM 706 C C . ILE A 1 89 ? -12.872 1.661 4.956 1.00 94.25 89 ILE A C 1
ATOM 708 O O . ILE A 1 89 ? -13.801 1.892 5.740 1.00 94.25 89 ILE A O 1
ATOM 712 N N . VAL A 1 90 ? -11.626 2.072 5.184 1.00 93.56 90 VAL A N 1
ATOM 713 C CA . VAL A 1 90 ? -11.211 2.892 6.328 1.00 93.56 90 VAL A CA 1
ATOM 714 C C . VAL A 1 90 ? -10.503 4.162 5.875 1.00 93.56 90 VAL A C 1
ATOM 716 O O . VAL A 1 90 ? -9.886 4.206 4.813 1.00 93.56 90 VAL A O 1
ATOM 719 N N . LYS A 1 91 ? -10.585 5.209 6.701 1.00 92.50 91 LYS A N 1
ATOM 720 C CA . LYS A 1 91 ? -9.929 6.499 6.468 1.00 92.50 91 LYS A CA 1
ATOM 721 C C . LYS A 1 91 ? -8.695 6.635 7.357 1.00 92.50 91 LYS A C 1
ATOM 723 O O . LYS A 1 91 ? -8.827 6.581 8.580 1.00 92.50 91 LYS A O 1
ATOM 728 N N . PHE A 1 92 ? -7.516 6.822 6.767 1.00 91.44 92 PHE A N 1
ATOM 729 C CA . PHE A 1 92 ? -6.240 6.839 7.492 1.00 91.44 92 PHE A CA 1
ATOM 730 C C . PHE A 1 92 ? -5.161 7.674 6.782 1.00 91.44 92 PHE A C 1
ATOM 732 O O . PHE A 1 92 ? -5.074 7.647 5.556 1.00 91.44 92 PHE A O 1
ATOM 739 N N . GLY A 1 93 ? -4.326 8.389 7.549 1.00 88.56 93 GLY A N 1
ATOM 740 C CA . GLY A 1 93 ? -3.300 9.302 7.017 1.00 88.56 93 GLY A CA 1
ATOM 741 C C . GLY A 1 93 ? -3.868 10.467 6.205 1.00 88.56 93 GLY A C 1
ATOM 742 O O . GLY A 1 93 ? -5.076 10.565 6.062 1.00 88.56 93 GLY A O 1
ATOM 743 N N . GLY A 1 94 ? -3.012 11.325 5.645 1.00 78.00 94 GLY A N 1
ATOM 744 C CA . GLY A 1 94 ? -3.395 12.490 4.837 1.00 78.00 94 GLY A CA 1
ATOM 745 C C . GLY A 1 94 ? -3.344 13.795 5.638 1.00 78.00 94 GLY A C 1
ATOM 746 O O . GLY A 1 94 ? -4.000 13.935 6.666 1.00 78.00 94 GLY A O 1
ATOM 747 N N . SER A 1 95 ? -2.556 14.767 5.167 1.00 64.75 95 SER A N 1
ATOM 748 C CA . SER A 1 95 ? -2.306 16.034 5.876 1.00 64.75 95 SER A CA 1
ATOM 749 C C . SER A 1 95 ? -3.514 16.979 5.924 1.00 64.75 95 SER A C 1
ATOM 751 O O . SER A 1 95 ? -3.585 17.829 6.812 1.00 64.75 95 SER A O 1
ATOM 753 N N . HIS A 1 96 ? -4.463 16.835 4.992 1.00 61.62 96 HIS A N 1
ATOM 754 C CA . HIS A 1 96 ? -5.643 17.701 4.866 1.00 61.62 96 HIS A CA 1
ATOM 755 C C . HIS A 1 96 ? -6.962 16.92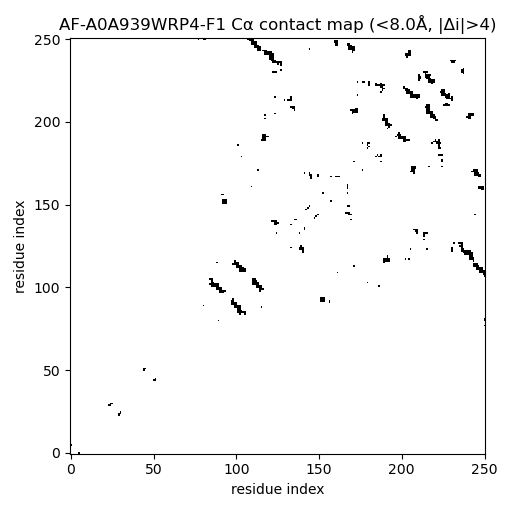6 4.793 1.00 61.62 96 HIS A C 1
ATOM 757 O O . HIS A 1 96 ? -7.935 17.320 5.432 1.00 61.62 96 HIS A O 1
ATOM 763 N N . GLU A 1 97 ? -6.992 15.811 4.063 1.00 77.12 97 GLU A N 1
ATOM 764 C CA . GLU A 1 97 ? -8.138 14.909 3.987 1.00 77.12 97 GLU A CA 1
ATOM 765 C C . GLU A 1 97 ? -7.661 13.474 4.178 1.00 77.12 97 GLU A C 1
ATOM 767 O O . GLU A 1 97 ? -6.622 13.086 3.632 1.00 77.12 97 GLU A O 1
ATOM 772 N N . LYS A 1 98 ? -8.405 12.698 4.981 1.00 83.12 98 LYS A N 1
ATOM 773 C CA . LYS A 1 98 ? -8.003 11.324 5.259 1.00 83.12 98 LYS A CA 1
ATOM 774 C C . LYS A 1 98 ? -8.092 10.470 3.994 1.00 83.12 98 LYS A C 1
ATOM 776 O O . LYS A 1 98 ? -9.159 10.406 3.387 1.00 83.12 98 LYS A O 1
ATOM 781 N N . MET A 1 99 ? -7.008 9.776 3.647 1.00 90.69 99 MET A N 1
ATOM 782 C CA . MET A 1 99 ? -6.988 8.851 2.506 1.00 90.69 99 MET A CA 1
ATOM 783 C C . MET A 1 99 ? -7.853 7.619 2.787 1.00 90.69 99 MET A C 1
ATOM 785 O O . MET A 1 99 ? -7.959 7.181 3.934 1.00 90.69 99 MET A O 1
ATOM 789 N N . GLU A 1 100 ? -8.456 7.051 1.744 1.00 93.00 100 GLU A N 1
ATOM 790 C CA . GLU A 1 100 ? -9.283 5.846 1.837 1.00 93.00 100 GLU A CA 1
ATOM 791 C C . GLU A 1 100 ? -8.487 4.581 1.507 1.00 93.00 100 GLU A C 1
ATOM 793 O O . GLU A 1 100 ? -7.701 4.547 0.557 1.00 93.00 100 GLU A O 1
ATOM 798 N N . TRP A 1 101 ? -8.727 3.525 2.282 1.00 95.88 101 TRP A N 1
ATOM 799 C CA . TRP A 1 101 ? -8.008 2.258 2.196 1.00 95.88 101 TRP A CA 1
ATOM 800 C C . TRP A 1 101 ? -8.969 1.079 2.293 1.00 95.88 101 TRP A C 1
ATOM 802 O O . TRP A 1 101 ? -9.875 1.100 3.122 1.00 95.88 101 TRP A O 1
ATOM 812 N N . ILE A 1 102 ? -8.741 0.046 1.487 1.00 96.25 102 ILE A N 1
ATOM 813 C CA . ILE A 1 102 ? -9.418 -1.251 1.555 1.00 96.25 102 ILE A CA 1
ATOM 814 C C . ILE A 1 102 ? -8.650 -2.136 2.542 1.00 96.25 102 ILE A C 1
ATOM 816 O O . ILE A 1 102 ? -7.430 -2.280 2.421 1.00 96.25 102 ILE A O 1
ATOM 820 N N . ILE A 1 103 ? -9.342 -2.754 3.499 1.00 97.00 103 ILE A N 1
ATOM 821 C CA . ILE A 1 103 ? -8.742 -3.798 4.339 1.00 97.00 103 ILE A CA 1
ATOM 822 C C . ILE A 1 103 ? -8.614 -5.069 3.501 1.00 97.00 103 ILE A C 1
ATOM 824 O O . ILE A 1 103 ? -9.617 -5.680 3.149 1.00 97.00 103 ILE A O 1
ATOM 828 N N . ILE A 1 104 ? -7.387 -5.484 3.194 1.00 96.69 104 ILE A N 1
ATOM 829 C CA . ILE A 1 104 ? -7.121 -6.695 2.398 1.00 96.69 104 ILE A CA 1
ATOM 830 C C . ILE A 1 104 ? -6.730 -7.899 3.261 1.00 96.69 104 ILE A C 1
ATOM 832 O O . ILE A 1 104 ? -6.831 -9.042 2.823 1.00 96.69 104 ILE A O 1
ATOM 836 N N . GLU A 1 105 ? -6.328 -7.654 4.508 1.00 95.69 105 GLU A N 1
ATOM 837 C CA . GLU A 1 105 ? -6.030 -8.692 5.490 1.00 95.69 105 GLU A CA 1
ATOM 838 C C . GLU A 1 105 ? -6.307 -8.178 6.904 1.00 95.69 105 GLU A C 1
ATOM 840 O O . GLU A 1 105 ? -6.052 -7.012 7.218 1.00 95.69 105 GLU A O 1
ATOM 845 N N . LYS A 1 106 ? -6.803 -9.067 7.764 1.00 95.12 106 LYS A N 1
ATOM 846 C CA . LYS A 1 106 ? -7.022 -8.820 9.188 1.00 95.12 106 LYS A CA 1
ATOM 847 C C . LYS A 1 106 ? -6.475 -9.998 9.978 1.00 95.12 106 LYS A C 1
ATOM 849 O O . LYS A 1 106 ? -6.906 -11.132 9.775 1.00 95.12 106 LYS A O 1
ATOM 854 N N . ASN A 1 107 ? -5.549 -9.726 10.890 1.00 90.25 107 ASN A N 1
ATOM 855 C CA . ASN A 1 107 ? -5.113 -10.694 11.892 1.00 90.25 107 ASN A CA 1
ATOM 856 C C . ASN A 1 107 ? -5.357 -10.138 13.306 1.00 90.25 107 ASN A C 1
ATOM 858 O O . ASN A 1 107 ? -6.153 -9.221 13.485 1.00 90.25 1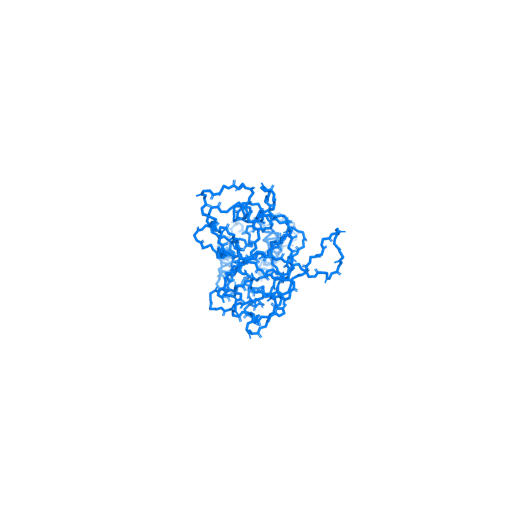07 ASN A O 1
ATOM 862 N N . LYS A 1 108 ? -4.751 -10.749 14.330 1.00 88.81 108 LYS A N 1
ATOM 863 C CA . LYS A 1 108 ? -4.978 -10.365 15.733 1.00 88.81 108 LYS A CA 1
ATOM 864 C C . LYS A 1 108 ? -4.281 -9.062 16.133 1.00 88.81 108 LYS A C 1
ATOM 866 O O . LYS A 1 108 ? -4.738 -8.418 17.071 1.00 88.81 108 LYS A O 1
ATOM 871 N N . ASP A 1 109 ? -3.208 -8.701 15.436 1.00 91.00 109 ASP A N 1
ATOM 872 C CA . ASP A 1 109 ? -2.297 -7.625 15.828 1.00 91.00 109 ASP A CA 1
ATOM 873 C C . ASP A 1 109 ? -2.408 -6.409 14.900 1.00 91.00 109 ASP A C 1
ATOM 875 O O . ASP A 1 109 ? -2.233 -5.269 15.337 1.00 91.00 109 ASP A O 1
ATOM 879 N N . TYR A 1 110 ? -2.697 -6.630 13.614 1.00 93.81 110 TYR A N 1
ATOM 880 C CA . TYR A 1 110 ? -2.770 -5.573 12.614 1.00 93.81 110 TYR A CA 1
ATOM 881 C C . TYR A 1 110 ? -3.758 -5.854 11.472 1.00 93.81 110 TYR A C 1
ATOM 883 O O . TYR A 1 110 ? -4.148 -6.988 11.183 1.00 93.81 110 TYR A O 1
ATOM 891 N N . LEU A 1 111 ? -4.114 -4.768 10.786 1.00 96.06 111 LEU A N 1
ATOM 892 C CA . LEU A 1 111 ? -4.795 -4.743 9.496 1.00 96.06 111 LEU A CA 1
ATOM 893 C C . LEU A 1 111 ? -3.790 -4.429 8.390 1.00 96.06 111 LEU A C 1
ATOM 895 O O . LEU A 1 111 ? -2.966 -3.527 8.557 1.00 96.06 111 LEU A O 1
ATOM 899 N N . THR A 1 112 ? -3.895 -5.109 7.252 1.00 97.00 112 THR A N 1
ATOM 900 C CA . THR A 1 112 ? -3.197 -4.725 6.018 1.00 97.00 112 THR A CA 1
ATOM 901 C C . THR A 1 112 ? -4.146 -3.893 5.164 1.00 97.00 112 THR A C 1
ATOM 903 O O . THR A 1 112 ? -5.229 -4.344 4.787 1.00 97.00 112 THR A O 1
ATOM 906 N N . LEU A 1 113 ? -3.737 -2.662 4.880 1.00 97.31 113 LEU A N 1
ATOM 907 C CA . LEU A 1 113 ? -4.512 -1.635 4.200 1.00 97.31 113 LEU A CA 1
ATOM 908 C C . LEU A 1 113 ? -3.918 -1.377 2.816 1.00 97.31 113 LEU A C 1
ATOM 910 O O . LEU A 1 113 ? -2.764 -0.966 2.721 1.00 97.31 113 LEU A O 1
ATOM 914 N N . LEU A 1 114 ? -4.705 -1.564 1.760 1.00 97.50 114 LEU A N 1
ATOM 915 C CA . LEU A 1 114 ? -4.362 -1.175 0.390 1.00 97.50 114 LEU A CA 1
ATOM 916 C C . LEU A 1 114 ? -5.061 0.141 0.061 1.00 97.50 114 LEU A C 1
ATOM 918 O O . LEU A 1 114 ? -6.270 0.255 0.249 1.00 97.50 114 LEU A O 1
ATOM 922 N N . SER A 1 115 ? -4.332 1.139 -0.432 1.00 95.69 115 SER A N 1
ATOM 923 C CA . SER A 1 115 ? -4.957 2.402 -0.859 1.00 95.69 115 SER A CA 1
ATOM 924 C C . SER A 1 115 ? -6.076 2.148 -1.876 1.00 95.69 115 SER A C 1
ATOM 926 O O . SER A 1 115 ? -5.931 1.355 -2.812 1.00 95.69 115 SER A O 1
ATOM 928 N N . ARG A 1 116 ? -7.227 2.799 -1.677 1.00 93.25 116 ARG A N 1
ATOM 929 C CA . ARG A 1 116 ? -8.401 2.607 -2.537 1.00 93.25 116 ARG A CA 1
ATOM 930 C C . ARG A 1 116 ? -8.101 3.049 -3.969 1.00 93.25 116 ARG A C 1
ATOM 932 O O . ARG A 1 116 ? -8.353 2.284 -4.896 1.00 93.25 116 ARG A O 1
ATOM 939 N N . ASN A 1 117 ? -7.500 4.230 -4.104 1.00 90.94 117 ASN A N 1
ATOM 940 C CA . ASN A 1 117 ? -7.194 4.878 -5.376 1.00 90.94 117 ASN A CA 1
ATOM 941 C C . ASN A 1 117 ? -5.688 4.876 -5.657 1.00 90.94 117 ASN A C 1
ATOM 943 O O . ASN A 1 117 ? -4.856 4.790 -4.752 1.00 90.94 117 ASN A O 1
ATOM 947 N N . CYS A 1 118 ? -5.353 5.025 -6.931 1.00 91.12 118 CYS A N 1
ATOM 948 C CA . CYS A 1 118 ? -3.994 5.153 -7.426 1.00 91.12 118 CYS A CA 1
ATOM 949 C C . CYS A 1 118 ? -3.544 6.589 -7.193 1.00 91.12 118 CYS A C 1
ATOM 951 O O . CYS A 1 118 ? -4.202 7.527 -7.645 1.00 91.12 118 CYS A O 1
ATOM 953 N N . LEU A 1 119 ? -2.447 6.758 -6.455 1.00 88.81 119 LEU A N 1
ATOM 954 C CA . LEU A 1 119 ? -2.115 8.060 -5.879 1.00 88.81 119 LEU A CA 1
ATOM 955 C C . LEU A 1 119 ? -1.344 8.943 -6.855 1.00 88.81 119 LEU A C 1
ATOM 957 O O . LEU A 1 119 ? -1.737 10.075 -7.119 1.00 88.81 119 LEU A O 1
ATOM 961 N N . GLU A 1 120 ? -0.242 8.432 -7.395 1.00 89.62 120 GLU A N 1
ATOM 962 C CA . GLU A 1 120 ? 0.639 9.207 -8.266 1.00 89.62 120 GLU A CA 1
ATOM 963 C C . GLU A 1 120 ? 1.329 8.296 -9.280 1.00 89.62 120 GLU A C 1
ATOM 965 O O . GLU A 1 120 ? 1.705 7.173 -8.944 1.00 89.62 120 GLU A O 1
ATOM 970 N N . ALA A 1 121 ? 1.512 8.782 -10.508 1.00 90.31 121 ALA A N 1
ATOM 971 C CA . ALA A 1 121 ? 2.316 8.108 -11.517 1.00 90.31 121 ALA A CA 1
ATOM 972 C C . ALA A 1 121 ? 3.805 8.295 -11.196 1.00 90.31 121 ALA A C 1
ATOM 974 O O . ALA A 1 121 ? 4.319 9.419 -11.201 1.00 90.31 121 ALA A O 1
ATOM 975 N N . LYS A 1 122 ? 4.506 7.202 -10.886 1.00 91.06 122 LYS A N 1
ATOM 976 C CA . LYS A 1 122 ? 5.942 7.227 -10.585 1.00 91.06 122 LYS A CA 1
ATOM 977 C C . LYS A 1 122 ? 6.638 5.993 -11.128 1.00 91.06 122 LYS A C 1
ATOM 979 O O . LYS A 1 122 ? 6.073 4.901 -11.067 1.00 91.06 122 LYS A O 1
ATOM 984 N N . PRO A 1 123 ? 7.889 6.142 -11.581 1.00 90.56 123 PRO A N 1
ATOM 985 C CA . PRO A 1 123 ? 8.672 4.991 -11.962 1.00 90.56 123 PRO A CA 1
ATOM 986 C C . PRO A 1 123 ? 9.029 4.159 -10.740 1.00 90.56 123 PRO A C 1
ATOM 988 O O . PRO A 1 123 ? 9.325 4.691 -9.667 1.00 90.56 123 PRO A O 1
ATOM 991 N N . TYR A 1 124 ? 9.070 2.844 -10.934 1.00 89.19 124 TYR A N 1
ATOM 992 C CA . TYR A 1 124 ? 9.619 1.931 -9.939 1.00 89.19 124 TYR A CA 1
ATOM 993 C C . TYR A 1 124 ? 11.096 2.261 -9.648 1.00 89.19 124 TYR A C 1
ATOM 995 O O . TYR A 1 124 ? 11.528 2.274 -8.494 1.00 89.19 124 TYR A O 1
ATOM 1003 N N . GLN A 1 125 ? 11.854 2.592 -10.699 1.00 87.62 125 GLN A N 1
ATOM 1004 C CA . GLN A 1 125 ? 13.266 2.955 -10.625 1.00 87.62 125 GLN A CA 1
ATOM 1005 C C . GLN A 1 125 ? 13.606 4.096 -11.590 1.00 87.62 125 GLN A C 1
ATOM 1007 O O . GLN A 1 125 ? 13.438 3.958 -12.796 1.00 87.62 125 GLN A O 1
ATOM 1012 N N . GLU A 1 126 ? 14.129 5.207 -11.065 1.00 85.69 126 GLU A N 1
ATOM 1013 C CA . GLU A 1 126 ? 14.497 6.395 -11.855 1.00 85.69 126 GLU A CA 1
ATOM 1014 C C . GLU A 1 126 ? 15.748 6.170 -12.721 1.00 85.69 126 GLU A C 1
ATOM 1016 O O . GLU A 1 126 ? 15.774 6.530 -13.897 1.00 85.69 126 GLU A O 1
ATOM 1021 N N . ASN 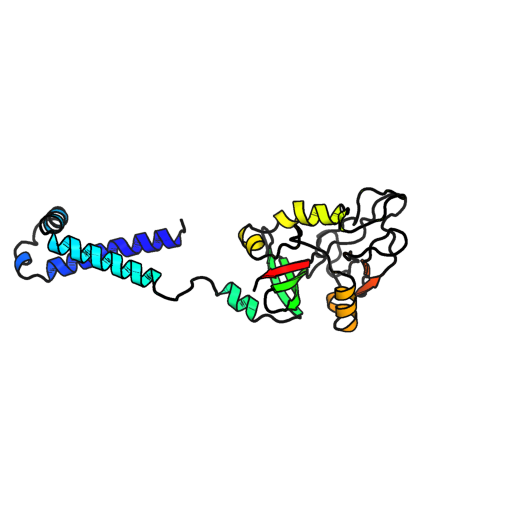A 1 127 ? 16.785 5.539 -12.162 1.00 78.50 127 ASN A N 1
ATOM 1022 C CA . ASN A 1 127 ? 18.056 5.332 -12.855 1.00 78.50 127 ASN A CA 1
ATOM 1023 C C . ASN A 1 127 ? 18.103 3.937 -13.473 1.00 78.50 127 ASN A C 1
ATOM 1025 O O . ASN A 1 127 ? 18.077 2.942 -12.748 1.00 78.50 127 ASN A O 1
ATOM 1029 N N . PHE A 1 128 ? 18.191 3.862 -14.801 1.00 68.25 128 PHE A N 1
ATOM 1030 C CA . PHE A 1 128 ? 18.397 2.590 -15.480 1.00 68.25 128 PHE A CA 1
ATOM 1031 C C . PHE A 1 128 ? 19.860 2.175 -15.433 1.00 68.25 128 PHE A C 1
ATOM 1033 O O . PHE A 1 128 ? 20.726 2.901 -15.923 1.00 68.25 128 PHE A O 1
ATOM 1040 N N . ASN A 1 129 ? 20.119 0.969 -14.944 1.00 69.38 129 ASN A N 1
ATOM 1041 C CA . ASN A 1 129 ? 21.377 0.285 -15.175 1.00 69.38 129 ASN A CA 1
ATOM 1042 C C . ASN A 1 129 ? 21.080 -1.123 -15.701 1.00 69.38 129 ASN A C 1
ATOM 1044 O O . ASN A 1 129 ? 20.481 -1.932 -15.001 1.00 69.38 129 ASN A O 1
ATOM 1048 N N . LYS A 1 130 ? 21.493 -1.416 -16.942 1.00 65.50 130 LYS A N 1
ATOM 1049 C CA . LYS A 1 130 ? 21.291 -2.733 -17.579 1.00 65.50 130 LYS A CA 1
ATOM 1050 C C . LYS A 1 130 ? 22.031 -3.862 -16.863 1.00 65.50 130 LYS A C 1
ATOM 1052 O O . LYS A 1 130 ? 21.679 -5.022 -17.048 1.00 65.50 130 LYS A O 1
ATOM 1057 N N . GLU A 1 131 ? 23.061 -3.522 -16.098 1.00 65.50 131 GLU A N 1
ATOM 1058 C CA . GLU A 1 131 ? 23.905 -4.477 -15.382 1.00 65.50 131 GLU A CA 1
ATOM 1059 C C . GLU A 1 131 ? 23.395 -4.750 -13.959 1.00 65.50 131 GLU A C 1
ATOM 1061 O O . GLU A 1 131 ? 23.838 -5.702 -13.320 1.00 65.50 131 GLU A O 1
ATOM 1066 N N . GLU A 1 132 ? 22.447 -3.948 -13.462 1.00 70.12 132 GLU A N 1
ATOM 1067 C CA . GLU A 1 132 ? 21.921 -4.067 -12.106 1.00 70.12 132 GLU A CA 1
ATOM 1068 C C . GLU A 1 132 ? 20.572 -4.788 -12.100 1.00 70.12 132 GLU A C 1
ATOM 1070 O O . GLU A 1 132 ? 19.638 -4.445 -12.828 1.00 70.12 132 GLU A O 1
ATOM 1075 N N . ILE A 1 133 ? 20.459 -5.807 -11.250 1.00 70.25 133 ILE A N 1
ATOM 1076 C CA . ILE A 1 133 ? 19.197 -6.512 -11.050 1.00 70.25 133 ILE A CA 1
ATOM 1077 C C . ILE A 1 133 ? 18.252 -5.580 -10.297 1.00 70.25 133 ILE A C 1
ATOM 1079 O O . ILE A 1 133 ? 18.529 -5.174 -9.169 1.00 70.25 133 ILE A O 1
ATOM 1083 N N . LEU A 1 134 ? 17.103 -5.285 -10.903 1.00 79.00 134 LEU A N 1
ATOM 1084 C CA . LEU A 1 134 ? 16.068 -4.494 -10.260 1.00 79.00 134 LEU A CA 1
ATOM 1085 C C . LEU A 1 134 ? 15.522 -5.227 -9.028 1.00 79.00 134 LEU A C 1
ATOM 1087 O O . LEU A 1 134 ? 14.913 -6.291 -9.140 1.00 79.00 134 LEU A O 1
ATOM 1091 N N . THR A 1 135 ? 15.711 -4.637 -7.849 1.00 86.88 135 THR A N 1
ATOM 1092 C CA . THR A 1 135 ? 15.167 -5.143 -6.584 1.00 86.88 135 THR A CA 1
ATOM 1093 C C . THR A 1 135 ? 14.309 -4.083 -5.912 1.00 86.88 135 THR A C 1
ATOM 1095 O O . THR A 1 135 ? 14.481 -2.886 -6.137 1.00 86.88 135 THR A O 1
ATOM 1098 N N . TRP A 1 136 ? 13.373 -4.517 -5.070 1.00 90.38 136 TRP A N 1
ATOM 1099 C CA . TRP A 1 136 ? 12.610 -3.606 -4.219 1.00 90.38 136 TRP A CA 1
ATOM 1100 C C . TRP A 1 136 ? 13.506 -2.803 -3.273 1.00 90.38 136 TRP A C 1
ATOM 1102 O O . TRP A 1 136 ? 13.357 -1.586 -3.169 1.00 90.38 136 TRP A O 1
ATOM 1112 N N . GLU A 1 137 ? 14.469 -3.472 -2.634 1.00 89.88 137 GLU A N 1
ATOM 1113 C CA . GLU A 1 137 ? 15.348 -2.874 -1.626 1.00 89.88 137 GLU A CA 1
ATOM 1114 C C . GLU A 1 137 ? 16.177 -1.705 -2.166 1.00 89.88 137 GLU A C 1
ATOM 1116 O O . GLU A 1 137 ? 16.319 -0.690 -1.485 1.00 89.88 137 GLU A O 1
ATOM 1121 N N . GLY A 1 138 ? 16.673 -1.822 -3.401 1.00 87.31 138 GLY A N 1
ATOM 1122 C CA . GLY A 1 138 ? 17.415 -0.761 -4.086 1.00 87.31 138 GLY A CA 1
ATOM 1123 C C . GLY A 1 138 ? 16.543 0.242 -4.848 1.00 87.31 138 GLY A C 1
ATOM 1124 O O . GLY A 1 138 ? 17.085 1.153 -5.473 1.00 87.31 138 GLY A O 1
ATOM 1125 N N . SER A 1 139 ? 15.214 0.088 -4.838 1.00 89.94 139 SER A N 1
ATOM 1126 C CA . SER A 1 139 ? 14.338 0.893 -5.692 1.00 89.94 139 SER A CA 1
ATOM 1127 C C . SER A 1 139 ? 14.201 2.341 -5.209 1.00 89.94 139 SER A C 1
ATOM 1129 O O . SER A 1 139 ? 14.009 2.631 -4.020 1.00 89.94 139 SER A O 1
ATOM 1131 N N . THR A 1 140 ? 14.214 3.286 -6.153 1.00 92.44 140 THR A N 1
ATOM 1132 C CA . THR A 1 140 ? 13.911 4.691 -5.856 1.00 92.44 140 THR A CA 1
ATOM 1133 C C . THR A 1 140 ? 12.471 4.872 -5.387 1.00 92.44 140 THR A C 1
ATOM 1135 O O . THR A 1 140 ? 12.206 5.776 -4.593 1.00 92.44 140 THR A O 1
ATOM 1138 N N . LEU A 1 141 ? 11.550 3.998 -5.812 1.00 93.62 141 LEU A N 1
ATOM 1139 C CA . LEU A 1 141 ? 10.160 4.028 -5.364 1.00 93.62 141 LEU A CA 1
ATOM 1140 C C . LEU A 1 141 ? 10.015 3.685 -3.873 1.00 93.62 141 LEU A C 1
ATOM 1142 O O . LEU A 1 141 ? 9.343 4.430 -3.156 1.00 93.62 141 LEU A O 1
ATOM 1146 N N . LYS A 1 142 ? 10.696 2.643 -3.369 1.00 94.94 142 LYS A N 1
ATOM 1147 C CA . LYS A 1 142 ? 10.735 2.336 -1.924 1.00 94.94 142 LYS A CA 1
ATOM 1148 C C . LYS A 1 142 ? 11.258 3.525 -1.118 1.00 94.94 142 LYS A C 1
ATOM 1150 O O . LYS A 1 142 ? 10.682 3.884 -0.087 1.00 94.94 142 LYS A O 1
ATOM 1155 N N . SER A 1 143 ? 12.338 4.145 -1.601 1.00 95.12 143 SER A N 1
ATOM 1156 C CA . SER A 1 143 ? 12.940 5.323 -0.968 1.00 95.12 143 SER A CA 1
ATOM 1157 C C . SER A 1 143 ? 11.952 6.489 -0.905 1.00 95.12 143 SER A C 1
ATOM 1159 O O . SER A 1 143 ? 11.775 7.090 0.153 1.00 95.12 143 SER A O 1
ATOM 1161 N N . TRP A 1 144 ? 11.247 6.773 -2.003 1.00 96.38 144 TRP A N 1
ATOM 1162 C CA . TRP A 1 144 ? 10.224 7.815 -2.027 1.00 96.38 144 TRP A CA 1
ATOM 1163 C C . TRP A 1 144 ? 9.067 7.516 -1.062 1.00 96.38 144 TRP A C 1
ATOM 1165 O O . TRP A 1 144 ? 8.680 8.405 -0.300 1.00 96.38 144 TRP A O 1
ATOM 1175 N N . LEU A 1 145 ? 8.565 6.274 -1.026 1.00 96.62 145 LEU A N 1
ATOM 1176 C CA . LEU A 1 145 ? 7.483 5.881 -0.117 1.00 96.62 145 LEU A CA 1
ATOM 1177 C C . LEU A 1 145 ? 7.845 6.128 1.355 1.00 96.62 145 LEU A C 1
ATOM 1179 O O . LEU A 1 145 ? 7.061 6.705 2.108 1.00 96.62 145 LEU A O 1
ATOM 1183 N N . ASN A 1 146 ? 9.055 5.738 1.752 1.00 97.25 146 ASN A N 1
ATOM 1184 C CA . ASN A 1 146 ? 9.478 5.758 3.154 1.00 97.25 146 ASN A CA 1
ATOM 1185 C C . ASN A 1 146 ? 10.213 7.041 3.575 1.00 97.25 146 ASN A C 1
ATOM 1187 O O . ASN A 1 146 ? 10.524 7.202 4.752 1.00 97.25 146 ASN A O 1
ATOM 1191 N N . ARG A 1 147 ? 10.476 7.978 2.654 1.00 96.06 147 ARG A N 1
ATOM 1192 C CA . ARG A 1 147 ? 11.068 9.291 2.977 1.00 96.06 147 ARG A CA 1
ATOM 1193 C C . ARG A 1 147 ? 10.122 10.449 2.720 1.00 96.06 147 ARG A C 1
ATOM 1195 O O . ARG A 1 147 ? 10.018 11.334 3.559 1.00 96.06 147 ARG A O 1
ATOM 1202 N N . GLU A 1 148 ? 9.443 10.451 1.580 1.00 95.38 148 GLU A N 1
ATOM 1203 C CA . GLU A 1 148 ? 8.629 11.582 1.135 1.00 95.38 148 GLU A CA 1
ATOM 1204 C C . GLU A 1 148 ? 7.143 11.319 1.351 1.00 95.38 148 GLU A C 1
ATOM 1206 O O . GLU A 1 148 ? 6.481 12.092 2.039 1.00 95.38 148 GLU A O 1
ATOM 1211 N N . PHE A 1 149 ? 6.619 10.198 0.850 1.00 94.62 149 PHE A N 1
ATOM 1212 C CA . PHE A 1 149 ? 5.195 9.887 0.980 1.00 94.62 149 PHE A CA 1
ATOM 1213 C C . PHE A 1 149 ? 4.763 9.718 2.442 1.00 94.62 149 PHE A C 1
ATOM 1215 O O . PHE A 1 149 ? 3.699 10.200 2.830 1.00 94.62 149 PHE A O 1
ATOM 1222 N N . VAL A 1 150 ? 5.605 9.107 3.285 1.00 95.19 150 VAL A N 1
ATOM 1223 C CA . VAL A 1 150 ? 5.322 8.920 4.718 1.00 95.19 150 VAL A CA 1
ATOM 1224 C C . VAL A 1 150 ? 5.137 10.243 5.483 1.00 95.19 150 VAL A C 1
ATOM 1226 O O . VAL A 1 150 ? 4.549 10.257 6.564 1.00 95.19 150 VAL A O 1
ATOM 1229 N N . LYS A 1 151 ? 5.580 11.384 4.934 1.00 94.31 151 LYS A N 1
ATOM 1230 C CA . LYS A 1 151 ? 5.339 12.713 5.527 1.00 94.31 151 LYS A CA 1
ATOM 1231 C C . LYS A 1 151 ? 3.863 13.126 5.476 1.00 94.31 151 LYS A C 1
ATOM 1233 O O . LYS A 1 151 ? 3.474 14.028 6.209 1.00 94.31 151 LYS A O 1
ATOM 1238 N N . ASN A 1 152 ? 3.037 12.448 4.673 1.00 92.50 152 ASN A N 1
ATOM 1239 C CA . ASN A 1 152 ? 1.584 12.643 4.653 1.00 92.50 152 ASN A CA 1
ATOM 1240 C C . ASN A 1 152 ? 0.875 12.075 5.894 1.00 92.50 152 ASN A C 1
ATOM 1242 O O . ASN A 1 152 ? -0.335 12.242 6.031 1.00 92.50 152 ASN A O 1
ATOM 1246 N N . PHE A 1 153 ? 1.599 11.394 6.781 1.00 93.69 153 PHE A N 1
ATOM 1247 C CA . PHE A 1 153 ? 1.074 10.812 8.011 1.00 93.69 153 PHE A CA 1
ATOM 1248 C C . PHE A 1 153 ? 1.543 11.637 9.207 1.00 93.69 153 PHE A C 1
ATOM 1250 O O . PHE A 1 153 ? 2.710 12.035 9.286 1.00 93.69 153 PHE A O 1
ATOM 1257 N N . SER A 1 154 ? 0.637 11.885 10.152 1.00 92.31 154 SER A N 1
ATOM 1258 C CA . SER A 1 154 ? 0.991 12.520 11.422 1.00 92.31 154 SER A CA 1
ATOM 1259 C C . SER A 1 154 ? 1.864 11.591 12.275 1.00 92.31 154 SER A C 1
ATOM 1261 O O . SER A 1 154 ? 1.884 10.377 12.073 1.00 92.31 154 SER A O 1
ATOM 1263 N N . GLU A 1 155 ? 2.561 12.128 13.278 1.00 92.44 155 GLU A N 1
ATOM 1264 C CA . GLU A 1 155 ? 3.307 11.287 14.230 1.00 92.44 155 GLU A CA 1
ATOM 1265 C C . GLU A 1 155 ? 2.380 10.319 14.986 1.00 92.44 155 GLU A C 1
ATOM 1267 O O . GLU A 1 155 ? 2.750 9.173 15.241 1.00 92.44 155 GLU A O 1
ATOM 1272 N N . SER A 1 156 ? 1.136 10.732 15.261 1.00 90.38 156 SER A N 1
ATOM 1273 C CA . SER A 1 156 ? 0.107 9.837 15.796 1.00 90.38 156 SER A CA 1
ATOM 1274 C C . SER A 1 156 ? -0.220 8.693 14.839 1.00 90.38 156 SER A C 1
ATOM 1276 O O . SER A 1 156 ? -0.239 7.546 15.278 1.00 90.38 156 SER A O 1
ATOM 1278 N N . ASP A 1 157 ? -0.400 8.964 13.544 1.00 93.12 157 ASP A N 1
ATOM 1279 C CA . ASP A 1 157 ? -0.663 7.912 12.555 1.00 93.12 157 ASP A CA 1
ATOM 1280 C C . ASP A 1 157 ? 0.506 6.924 12.499 1.00 93.12 157 ASP A C 1
ATOM 1282 O O . ASP A 1 157 ? 0.299 5.720 12.662 1.00 93.12 157 ASP A O 1
ATOM 1286 N N . LYS A 1 158 ? 1.739 7.434 12.364 1.00 94.19 158 LYS A N 1
ATOM 1287 C CA . LYS A 1 158 ? 2.963 6.619 12.298 1.00 94.19 158 LYS A CA 1
ATOM 1288 C C . LYS A 1 158 ? 3.130 5.724 13.522 1.00 94.19 158 LYS A C 1
ATOM 1290 O O . LYS A 1 158 ? 3.529 4.575 13.378 1.00 94.19 158 LYS A O 1
ATOM 1295 N N . SER A 1 159 ? 2.759 6.194 14.716 1.00 93.62 159 SER A N 1
ATOM 1296 C CA . SER A 1 159 ? 2.823 5.380 15.939 1.00 93.62 159 SER A CA 1
ATOM 1297 C C . SER A 1 159 ? 1.934 4.121 15.883 1.00 93.62 159 SER A C 1
ATOM 1299 O O . SER A 1 159 ? 2.267 3.080 16.468 1.00 93.62 159 SER A O 1
ATOM 1301 N N . THR A 1 160 ? 0.833 4.188 15.123 1.00 93.88 160 THR A N 1
ATOM 1302 C CA . THR A 1 160 ? -0.092 3.066 14.896 1.00 93.88 160 THR A CA 1
ATOM 1303 C C . THR A 1 160 ? 0.304 2.188 13.713 1.00 93.88 160 THR A C 1
ATOM 1305 O O . THR A 1 160 ? -0.263 1.111 13.547 1.00 93.88 160 THR A O 1
ATOM 1308 N N . MET A 1 161 ? 1.276 2.601 12.904 1.00 95.50 161 MET A N 1
ATOM 1309 C CA . MET A 1 161 ? 1.789 1.797 11.800 1.00 95.50 161 MET A CA 1
ATOM 1310 C C . MET A 1 161 ? 2.761 0.733 12.322 1.00 95.50 161 MET A C 1
ATOM 1312 O O . MET A 1 161 ? 3.402 0.886 13.369 1.00 95.50 161 MET A O 1
ATOM 1316 N N . VAL A 1 162 ? 2.829 -0.387 11.611 1.00 96.44 162 VAL A N 1
ATOM 1317 C CA . VAL A 1 162 ? 3.817 -1.438 11.845 1.00 96.44 162 VAL A CA 1
ATOM 1318 C C . VAL A 1 162 ? 5.059 -1.100 11.029 1.00 96.44 162 VAL A C 1
ATOM 1320 O O . VAL A 1 162 ? 4.969 -0.917 9.819 1.00 96.44 162 VAL A O 1
ATOM 1323 N N . ASP A 1 163 ? 6.196 -1.012 11.711 1.00 95.38 163 ASP A N 1
ATOM 1324 C CA . ASP A 1 163 ? 7.512 -0.890 11.092 1.00 95.38 163 ASP A CA 1
ATOM 1325 C C . ASP A 1 163 ? 8.039 -2.297 10.788 1.00 95.38 163 ASP A C 1
ATOM 1327 O O . ASP A 1 163 ? 8.234 -3.099 11.705 1.00 95.38 163 ASP A O 1
ATOM 1331 N N . ASP A 1 164 ? 8.223 -2.599 9.504 1.00 91.81 164 ASP A N 1
ATOM 1332 C CA . ASP A 1 164 ? 8.837 -3.837 9.038 1.00 91.81 164 ASP A CA 1
ATOM 1333 C C . ASP A 1 164 ? 10.253 -3.555 8.529 1.00 91.81 164 ASP A C 1
ATOM 1335 O O . ASP A 1 164 ? 10.461 -3.207 7.370 1.00 91.81 164 ASP A O 1
ATOM 1339 N N . HIS A 1 165 ? 11.245 -3.654 9.417 1.00 90.62 165 HIS A N 1
ATOM 1340 C CA . HIS A 1 165 ? 12.660 -3.441 9.086 1.00 90.62 165 HIS A CA 1
ATOM 1341 C C . HIS A 1 165 ? 12.975 -2.071 8.440 1.00 90.62 165 HIS A C 1
ATOM 1343 O O . HIS A 1 165 ? 13.797 -1.967 7.528 1.00 90.62 165 HIS A O 1
ATOM 1349 N N . GLY A 1 166 ? 12.354 -0.999 8.932 1.00 89.06 166 GLY A N 1
ATOM 1350 C CA . GLY A 1 166 ? 12.481 0.367 8.420 1.00 89.06 166 GLY A CA 1
ATOM 1351 C C . GLY A 1 166 ? 11.499 0.701 7.293 1.00 89.06 166 GLY A C 1
ATOM 1352 O O . GLY A 1 166 ? 11.640 1.743 6.650 1.00 89.06 166 GLY A O 1
ATOM 1353 N N . GLU A 1 167 ? 10.526 -0.173 7.028 1.00 94.38 167 GLU A N 1
ATOM 1354 C CA . GLU A 1 167 ? 9.476 0.007 6.028 1.00 94.38 167 GLU A CA 1
ATOM 1355 C C . GLU A 1 167 ? 8.120 0.214 6.711 1.00 94.38 167 GLU A C 1
ATOM 1357 O O . GLU A 1 167 ? 7.487 -0.725 7.192 1.00 94.38 167 GLU A O 1
ATOM 1362 N N . LEU A 1 168 ? 7.660 1.466 6.731 1.00 96.62 168 LEU A N 1
ATOM 1363 C CA . LEU A 1 168 ? 6.323 1.836 7.208 1.00 96.62 168 LEU A CA 1
ATOM 1364 C C . LEU A 1 168 ? 5.282 1.753 6.086 1.00 96.62 168 LEU A C 1
ATOM 1366 O O . LEU A 1 168 ? 4.101 1.506 6.337 1.00 96.62 168 LEU A O 1
ATOM 1370 N N . VAL A 1 169 ? 5.715 1.987 4.844 1.00 97.12 169 VAL A N 1
ATOM 1371 C CA . VAL A 1 169 ? 4.866 1.958 3.652 1.00 97.12 169 VAL A CA 1
ATOM 1372 C C . VAL A 1 169 ? 5.511 1.071 2.594 1.00 97.12 169 VAL A C 1
ATOM 1374 O O . VAL A 1 169 ? 6.684 1.240 2.258 1.00 97.12 169 VAL A O 1
ATOM 1377 N N . SER A 1 170 ? 4.723 0.153 2.045 1.00 96.69 170 SER A N 1
ATOM 1378 C CA . SER A 1 170 ? 5.157 -0.820 1.043 1.00 96.69 170 SER A CA 1
ATOM 1379 C C . SER A 1 170 ? 4.275 -0.792 -0.205 1.00 96.69 170 SER A C 1
ATOM 1381 O O . SER A 1 170 ? 3.402 0.067 -0.345 1.00 96.69 170 SER A O 1
ATOM 1383 N N . LEU A 1 171 ? 4.492 -1.752 -1.100 1.00 96.50 171 LEU A N 1
ATOM 1384 C CA . LEU A 1 171 ? 3.565 -2.126 -2.167 1.00 96.50 171 LEU A CA 1
ATOM 1385 C C . LEU A 1 171 ? 2.996 -3.518 -1.900 1.00 96.50 171 LEU A C 1
ATOM 1387 O O . LEU A 1 171 ? 3.558 -4.287 -1.122 1.00 96.50 171 LEU A O 1
ATOM 1391 N N . LEU A 1 172 ? 1.894 -3.837 -2.578 1.00 96.19 172 LEU A N 1
ATOM 1392 C CA . LEU A 1 172 ? 1.318 -5.175 -2.545 1.00 96.19 172 LEU A CA 1
ATOM 1393 C C . LEU A 1 172 ? 2.318 -6.181 -3.124 1.00 96.19 172 LEU A C 1
ATOM 1395 O O . LEU A 1 172 ? 2.90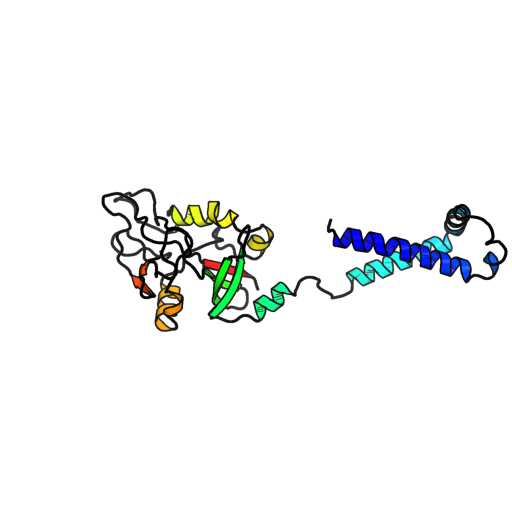1 -5.936 -4.187 1.00 96.19 172 LEU A O 1
ATOM 1399 N N . ASP A 1 173 ? 2.529 -7.294 -2.428 1.00 93.50 173 ASP A N 1
ATOM 1400 C CA . ASP A 1 173 ? 3.341 -8.378 -2.965 1.00 93.50 173 ASP A CA 1
ATOM 1401 C C . ASP A 1 173 ? 2.532 -9.276 -3.914 1.00 93.50 173 ASP A C 1
ATOM 1403 O O . ASP A 1 173 ? 1.305 -9.217 -4.002 1.00 93.50 173 ASP A O 1
ATOM 1407 N N . LYS A 1 174 ? 3.251 -10.098 -4.672 1.00 92.06 174 LYS A N 1
ATOM 1408 C CA . LYS A 1 174 ? 2.693 -10.999 -5.675 1.00 92.06 174 LYS A CA 1
ATOM 1409 C C . LYS A 1 174 ? 1.726 -12.021 -5.074 1.00 92.06 174 LYS A C 1
ATOM 1411 O O . LYS A 1 174 ? 0.703 -12.292 -5.689 1.00 92.06 174 LYS A O 1
ATOM 1416 N N . GLU A 1 175 ? 2.055 -12.621 -3.935 1.00 93.44 175 GLU A N 1
ATOM 1417 C CA . GLU A 1 175 ? 1.232 -13.680 -3.339 1.00 93.44 175 GLU A CA 1
ATOM 1418 C C . GLU A 1 175 ? -0.084 -13.094 -2.821 1.00 93.44 175 GLU A C 1
ATOM 1420 O O . GLU A 1 175 ? -1.156 -13.664 -3.027 1.00 93.44 175 GLU A O 1
ATOM 1425 N N . GLN A 1 176 ? -0.014 -11.902 -2.226 1.00 95.06 176 GLN A N 1
ATOM 1426 C CA . GLN A 1 176 ? -1.181 -11.115 -1.848 1.00 95.06 176 GLN A CA 1
ATOM 1427 C C . GLN A 1 176 ? -2.016 -10.721 -3.072 1.00 95.06 176 GLN A C 1
ATOM 1429 O O . GLN A 1 176 ? -3.238 -10.855 -3.034 1.00 95.06 176 GLN A O 1
ATOM 1434 N N . ALA A 1 177 ? -1.381 -10.266 -4.156 1.00 94.69 177 ALA A N 1
ATOM 1435 C CA . ALA A 1 177 ? -2.069 -9.902 -5.392 1.00 94.69 177 ALA A CA 1
ATOM 1436 C C . ALA A 1 177 ? -2.789 -11.103 -6.020 1.00 94.69 177 ALA A C 1
ATOM 1438 O O . ALA A 1 177 ? -3.989 -11.017 -6.253 1.00 94.69 177 ALA A O 1
ATOM 1439 N N . GLU A 1 178 ? -2.105 -12.235 -6.203 1.00 93.69 178 GLU A N 1
ATOM 1440 C CA . GLU A 1 178 ? -2.684 -13.463 -6.767 1.00 93.69 178 GLU A CA 1
ATOM 1441 C C . GLU A 1 178 ? -3.851 -13.974 -5.894 1.00 93.69 178 GLU A C 1
ATOM 1443 O O . GLU A 1 178 ? -4.918 -14.302 -6.409 1.00 93.69 178 GLU A O 1
ATOM 1448 N N . LYS A 1 179 ? -3.726 -13.921 -4.560 1.00 94.81 179 LYS A N 1
ATOM 1449 C CA . LYS A 1 179 ? -4.823 -14.277 -3.642 1.00 94.81 179 LYS A CA 1
ATOM 1450 C C . LYS A 1 179 ? -6.051 -13.371 -3.796 1.00 94.81 179 LYS A C 1
ATOM 1452 O O . LYS A 1 179 ? -7.183 -13.850 -3.716 1.00 94.81 179 LYS A O 1
ATOM 1457 N N . ILE A 1 180 ? -5.850 -12.062 -3.956 1.00 95.12 180 ILE A N 1
ATOM 1458 C CA . ILE A 1 180 ? -6.955 -11.121 -4.180 1.00 95.12 180 ILE A CA 1
ATOM 1459 C C . ILE A 1 180 ? -7.540 -11.327 -5.578 1.00 95.12 180 ILE A C 1
ATOM 1461 O O . ILE A 1 180 ? -8.753 -11.263 -5.726 1.00 95.12 180 ILE A O 1
ATOM 1465 N N . GLU A 1 181 ? -6.718 -11.603 -6.586 1.00 92.00 181 GLU A N 1
ATOM 1466 C CA . GLU A 1 181 ? -7.151 -11.881 -7.955 1.00 92.00 181 GLU A CA 1
ATOM 1467 C C . GLU A 1 181 ? -8.094 -13.093 -8.015 1.00 92.00 181 GLU A C 1
ATOM 1469 O O . GLU A 1 181 ? -9.180 -12.988 -8.588 1.00 92.00 181 GLU A O 1
ATOM 1474 N N . ASP A 1 182 ? -7.738 -14.186 -7.333 1.00 91.75 182 ASP A N 1
ATOM 1475 C CA . ASP A 1 182 ? -8.545 -15.410 -7.253 1.00 91.75 182 ASP A CA 1
ATOM 1476 C C . ASP A 1 182 ? -9.856 -15.225 -6.464 1.00 91.75 182 ASP A C 1
ATOM 1478 O O . ASP A 1 182 ? -10.848 -15.911 -6.720 1.00 91.75 182 ASP A O 1
ATOM 1482 N N . GLY A 1 183 ? -9.870 -14.318 -5.480 1.00 92.31 183 GLY A N 1
ATOM 1483 C CA . GLY A 1 183 ? -11.013 -14.106 -4.587 1.00 92.31 183 GLY A CA 1
ATOM 1484 C C . GLY A 1 183 ? -11.925 -12.944 -4.988 1.00 92.31 183 GLY A C 1
ATOM 1485 O O . GLY A 1 183 ? -13.134 -13.110 -5.146 1.00 92.31 183 GLY A O 1
ATOM 1486 N N . ASN A 1 184 ? -11.359 -11.743 -5.106 1.00 90.81 184 ASN A N 1
ATOM 1487 C CA . ASN A 1 184 ? -12.060 -10.508 -5.445 1.00 90.81 184 ASN A CA 1
ATOM 1488 C C . ASN A 1 184 ? -11.178 -9.558 -6.271 1.00 90.81 184 ASN A C 1
ATOM 1490 O O . ASN A 1 184 ? -10.753 -8.491 -5.816 1.00 90.81 184 ASN A O 1
ATOM 1494 N N . LYS A 1 185 ? -10.962 -9.933 -7.533 1.00 90.44 185 LYS A N 1
ATOM 1495 C CA . LYS A 1 185 ? -10.192 -9.169 -8.522 1.00 90.44 185 LYS A CA 1
ATOM 1496 C C . LYS A 1 185 ? -10.576 -7.688 -8.631 1.00 90.44 185 LYS A C 1
ATOM 1498 O O . LYS A 1 185 ? -9.731 -6.862 -8.963 1.00 90.44 185 LYS A O 1
ATOM 1503 N N . GLN A 1 186 ? -11.822 -7.312 -8.323 1.00 91.00 186 GLN A N 1
ATOM 1504 C CA . GLN A 1 186 ? -12.247 -5.908 -8.388 1.00 91.00 186 GLN A CA 1
ATOM 1505 C C . GLN A 1 186 ? -11.463 -5.006 -7.432 1.00 91.00 186 GLN A C 1
ATOM 1507 O O . GLN A 1 186 ? -11.289 -3.828 -7.723 1.00 91.00 186 GLN A O 1
ATOM 1512 N N . TRP A 1 187 ? -10.934 -5.539 -6.328 1.00 93.44 187 TRP A N 1
ATOM 1513 C CA . TRP A 1 187 ? -10.085 -4.760 -5.423 1.00 93.44 187 TRP A CA 1
ATOM 1514 C C . TRP A 1 187 ? -8.747 -4.377 -6.052 1.00 93.44 187 TRP A C 1
ATOM 1516 O O . TRP A 1 187 ? -8.140 -3.395 -5.630 1.00 93.44 187 TRP A O 1
ATOM 1526 N N . LEU A 1 188 ? -8.294 -5.104 -7.075 1.00 93.69 188 LEU A N 1
ATOM 1527 C CA . LEU A 1 188 ? -7.066 -4.810 -7.810 1.00 93.69 188 LEU A CA 1
ATOM 1528 C C . LEU A 1 188 ? -7.266 -3.751 -8.901 1.00 93.69 188 LEU A C 1
ATOM 1530 O O . LEU A 1 188 ? -6.297 -3.098 -9.288 1.00 93.69 188 LEU A O 1
ATOM 1534 N N . ILE A 1 189 ? -8.506 -3.516 -9.339 1.00 91.69 189 ILE A N 1
ATOM 1535 C CA . ILE A 1 189 ? -8.830 -2.427 -10.263 1.00 91.69 189 ILE 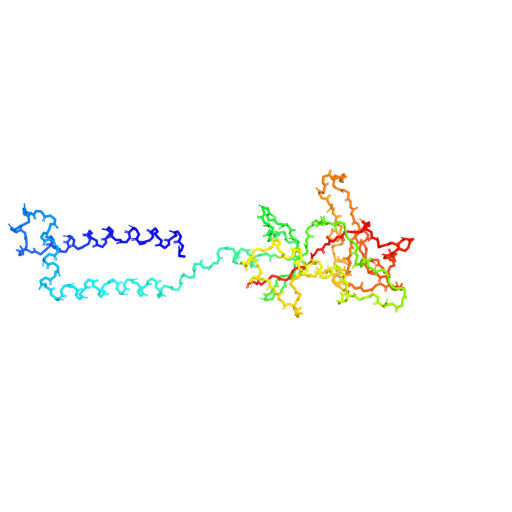A CA 1
ATOM 1536 C C . ILE A 1 189 ? -8.723 -1.105 -9.502 1.00 91.69 189 ILE A C 1
ATOM 1538 O O . ILE A 1 189 ? -9.315 -0.923 -8.439 1.00 91.69 189 ILE A O 1
ATOM 1542 N N . CYS A 1 190 ? -7.929 -0.188 -10.041 1.00 89.31 190 CYS A N 1
ATOM 1543 C CA . CYS A 1 190 ? -7.547 1.045 -9.376 1.00 89.31 190 CYS A CA 1
ATOM 1544 C C . CYS A 1 190 ? -7.796 2.229 -10.304 1.00 89.31 190 CYS A C 1
ATOM 1546 O O . CYS A 1 190 ? -7.367 2.199 -11.453 1.00 89.31 190 CYS A O 1
ATOM 1548 N N . THR A 1 191 ? -8.466 3.270 -9.824 1.00 87.38 191 THR A N 1
ATOM 1549 C CA . THR A 1 191 ? -8.674 4.525 -10.563 1.00 87.38 191 THR A CA 1
ATOM 1550 C C . THR A 1 191 ? -7.846 5.642 -9.934 1.00 87.38 191 THR A C 1
ATOM 1552 O O . THR A 1 191 ? -7.428 5.535 -8.780 1.00 87.38 191 THR A O 1
ATOM 1555 N N . SER A 1 192 ? -7.589 6.719 -10.677 1.00 78.50 192 SER A N 1
ATOM 1556 C CA . SER A 1 192 ? -6.948 7.927 -10.137 1.00 78.50 192 SER A CA 1
ATOM 1557 C C . SER A 1 192 ? -7.886 9.127 -10.249 1.00 78.50 192 SER A C 1
ATOM 1559 O O . SER A 1 192 ? -8.352 9.411 -11.352 1.00 78.50 192 SER A O 1
ATOM 1561 N N . ASP A 1 193 ? -8.054 9.888 -9.170 1.00 66.12 193 ASP A N 1
ATOM 1562 C CA . ASP A 1 193 ? -8.878 11.111 -9.151 1.00 66.12 193 ASP A CA 1
ATOM 1563 C C . ASP A 1 193 ? -8.053 12.375 -9.468 1.00 66.12 193 ASP A C 1
ATOM 1565 O O . ASP A 1 193 ? -8.396 13.489 -9.065 1.00 66.12 193 ASP A O 1
ATOM 1569 N N . SER A 1 194 ? -6.904 12.228 -10.141 1.00 59.62 194 SER A N 1
ATOM 1570 C CA . SER A 1 194 ? -6.055 13.378 -10.454 1.00 59.62 194 SER A CA 1
ATOM 1571 C C . SER A 1 194 ? -6.764 14.322 -11.429 1.00 59.62 194 SER A C 1
ATOM 1573 O O . SER A 1 194 ? -7.428 13.892 -12.370 1.00 59.62 194 SER A O 1
ATOM 1575 N N . LYS A 1 195 ? -6.576 15.635 -11.233 1.00 51.50 195 LYS A N 1
ATOM 1576 C CA . LYS A 1 195 ? -7.216 16.699 -12.035 1.00 51.50 195 LYS A CA 1
ATOM 1577 C C . LYS A 1 195 ? -6.933 16.619 -13.542 1.00 51.50 195 LYS A C 1
ATOM 1579 O O . LYS A 1 195 ? -7.623 17.267 -14.320 1.00 51.50 195 LYS A O 1
ATOM 1584 N N . GLU A 1 196 ? -5.902 15.878 -13.938 1.00 56.34 196 GLU A N 1
ATOM 1585 C CA . GLU A 1 196 ? -5.472 15.709 -15.329 1.00 56.34 196 GLU A CA 1
ATOM 1586 C C . GLU A 1 196 ? -6.094 14.475 -16.005 1.00 56.34 196 GLU A C 1
ATOM 1588 O O . GLU A 1 196 ? -6.057 14.368 -17.229 1.00 56.34 196 GLU A O 1
ATOM 1593 N N . ASN A 1 197 ? -6.690 13.556 -15.237 1.00 56.97 197 ASN A N 1
ATOM 1594 C CA . ASN A 1 197 ? -7.249 12.306 -15.744 1.00 56.97 197 ASN A CA 1
ATOM 1595 C C . ASN A 1 197 ? -8.778 12.359 -15.832 1.00 56.97 197 ASN A C 1
ATOM 1597 O O . ASN A 1 197 ? -9.447 13.039 -15.056 1.00 56.97 197 ASN A O 1
ATOM 1601 N N . LYS A 1 198 ? -9.349 11.602 -16.778 1.00 56.72 198 LYS A N 1
ATOM 1602 C CA . LYS A 1 198 ? -10.796 11.362 -16.799 1.00 56.72 198 LYS A CA 1
ATOM 1603 C C . LYS A 1 198 ? -11.166 10.563 -15.550 1.00 56.72 198 LYS A C 1
ATOM 1605 O O . LYS A 1 198 ? -10.625 9.480 -15.328 1.00 56.72 198 LYS A O 1
ATOM 1610 N N . GLU A 1 199 ? -12.079 11.111 -14.758 1.00 59.16 199 GLU A N 1
ATOM 1611 C CA . GLU A 1 199 ? -12.624 10.468 -13.564 1.00 59.16 199 GLU A CA 1
ATOM 1612 C C . GLU A 1 199 ? -13.109 9.045 -13.902 1.00 59.16 199 GLU A C 1
ATOM 1614 O O . GLU A 1 199 ? -13.840 8.841 -14.874 1.00 59.16 199 GLU A O 1
ATOM 1619 N N . GLY A 1 200 ? -12.650 8.050 -13.136 1.00 66.38 200 GLY A N 1
ATOM 1620 C CA . GLY A 1 200 ? -13.052 6.647 -13.295 1.00 66.38 200 GLY A CA 1
ATOM 1621 C C . GLY A 1 200 ? -12.243 5.796 -14.285 1.00 66.38 200 GLY A C 1
ATOM 1622 O O . GLY A 1 200 ? -12.554 4.616 -14.436 1.00 66.38 200 GLY A O 1
ATOM 1623 N N . GLU A 1 201 ? -11.202 6.322 -14.942 1.00 81.69 201 GLU A N 1
ATOM 1624 C CA . GLU A 1 201 ? -10.339 5.487 -15.792 1.00 81.69 201 GLU A CA 1
ATOM 1625 C C . GLU A 1 201 ? -9.419 4.589 -14.946 1.00 81.69 201 GLU A C 1
ATOM 1627 O O . GLU A 1 201 ? -8.665 5.072 -14.093 1.00 81.69 201 GLU A O 1
ATOM 1632 N N . ALA A 1 202 ? -9.473 3.279 -15.200 1.00 88.19 202 ALA A N 1
ATOM 1633 C CA . ALA A 1 202 ? -8.606 2.300 -14.556 1.00 88.19 202 ALA A CA 1
ATOM 1634 C C . ALA A 1 202 ? -7.137 2.521 -14.946 1.00 88.19 202 ALA A C 1
ATOM 1636 O O . ALA A 1 202 ? -6.820 2.795 -16.105 1.00 88.19 202 ALA A O 1
ATOM 1637 N N . LYS A 1 203 ? -6.237 2.384 -13.973 1.00 90.94 203 LYS A N 1
ATOM 1638 C CA . LYS A 1 203 ? -4.800 2.618 -14.108 1.00 90.94 203 LYS A CA 1
ATOM 1639 C C . LYS A 1 203 ? -4.013 1.359 -13.787 1.00 90.94 203 LYS A C 1
ATOM 1641 O O . LYS A 1 203 ? -4.406 0.561 -12.938 1.00 90.94 203 LYS A O 1
ATOM 1646 N N . GLU A 1 204 ? -2.880 1.222 -14.458 1.00 92.44 204 GLU A N 1
ATOM 1647 C CA . GLU A 1 204 ? -1.884 0.203 -14.149 1.00 92.44 204 GLU A CA 1
ATOM 1648 C C . GLU A 1 204 ? -1.017 0.664 -12.975 1.00 92.44 204 GLU A C 1
ATOM 1650 O O . GLU A 1 204 ? -0.726 1.858 -12.848 1.00 92.44 204 GLU A O 1
ATOM 1655 N N . TRP A 1 205 ? -0.612 -0.254 -12.098 1.00 94.00 205 TRP A N 1
ATOM 1656 C CA . TRP A 1 205 ? 0.123 0.103 -10.883 1.00 94.00 205 TRP A CA 1
ATOM 1657 C C . TRP A 1 205 ? 1.095 -0.980 -10.417 1.00 94.00 205 TRP A C 1
ATOM 1659 O O . TRP A 1 205 ? 0.896 -2.168 -10.659 1.00 94.00 205 TRP A O 1
ATOM 1669 N N . TRP A 1 206 ? 2.167 -0.556 -9.752 1.00 94.00 206 TRP A N 1
ATOM 1670 C CA . TRP A 1 206 ? 3.299 -1.415 -9.395 1.00 94.00 206 TRP A CA 1
ATOM 1671 C C . TRP A 1 206 ? 3.006 -2.401 -8.256 1.00 94.00 206 TRP A C 1
ATOM 1673 O O . TRP A 1 206 ? 2.424 -2.033 -7.236 1.00 94.00 206 TRP A O 1
ATOM 1683 N N . LEU A 1 207 ? 3.527 -3.624 -8.384 1.00 94.06 207 LEU A N 1
ATOM 1684 C CA . LEU A 1 207 ? 3.684 -4.588 -7.290 1.00 94.06 207 LEU A CA 1
ATOM 1685 C C . LEU A 1 207 ? 5.114 -4.533 -6.730 1.00 94.06 207 LEU A C 1
ATOM 1687 O O . LEU A 1 207 ? 6.045 -4.094 -7.406 1.00 94.06 207 LEU A O 1
ATOM 1691 N N . LYS A 1 208 ? 5.303 -5.017 -5.497 1.00 91.31 208 LYS A N 1
ATOM 1692 C CA . LYS A 1 208 ? 6.606 -5.043 -4.802 1.00 91.31 208 LYS A CA 1
ATOM 1693 C C . LYS A 1 208 ? 7.639 -5.944 -5.491 1.00 91.31 208 LYS A C 1
ATOM 1695 O O . LYS A 1 208 ? 8.840 -5.711 -5.397 1.00 91.31 208 LYS A O 1
ATOM 1700 N N . ASN A 1 209 ? 7.191 -7.023 -6.128 1.00 88.94 209 ASN A N 1
ATOM 1701 C CA . ASN A 1 209 ? 8.076 -8.083 -6.601 1.00 88.94 209 ASN A CA 1
ATOM 1702 C C . ASN A 1 209 ? 8.750 -7.738 -7.939 1.00 88.94 209 ASN A C 1
ATOM 1704 O O . ASN A 1 209 ? 8.123 -7.134 -8.815 1.00 88.94 209 ASN A O 1
ATOM 1708 N N . PRO A 1 210 ? 9.995 -8.201 -8.156 1.00 79.62 210 PRO A N 1
ATOM 1709 C CA . PRO A 1 210 ? 10.597 -8.170 -9.479 1.00 79.62 210 PRO A CA 1
ATOM 1710 C C . PRO A 1 210 ? 9.822 -9.083 -10.441 1.00 79.62 210 PRO A C 1
ATOM 1712 O O . PRO A 1 210 ? 9.369 -10.173 -10.085 1.00 79.62 210 PRO A O 1
ATOM 1715 N N . GLY A 1 211 ? 9.675 -8.617 -11.674 1.00 77.75 211 GLY A N 1
ATOM 1716 C CA . GLY A 1 211 ? 9.167 -9.361 -12.818 1.00 77.75 211 GLY A CA 1
ATOM 1717 C C . GLY A 1 211 ? 10.286 -10.076 -13.583 1.00 77.75 211 GLY A C 1
ATOM 1718 O O . GLY A 1 211 ? 11.359 -10.369 -13.056 1.00 77.75 211 GLY A O 1
ATOM 1719 N N . LYS A 1 212 ? 10.037 -10.387 -14.858 1.00 75.19 212 LYS A N 1
ATOM 1720 C CA . LYS A 1 212 ? 11.041 -10.998 -15.748 1.00 75.19 212 LYS A CA 1
ATOM 1721 C C . LYS A 1 212 ? 11.995 -9.948 -16.329 1.00 75.19 212 LYS A C 1
ATOM 1723 O O . LYS A 1 212 ? 11.629 -8.789 -16.468 1.00 75.19 212 LYS A O 1
ATOM 1728 N N . ASN A 1 213 ? 13.200 -10.370 -16.725 1.00 72.06 213 ASN A N 1
ATOM 1729 C CA . ASN A 1 213 ? 14.154 -9.561 -17.502 1.00 72.06 213 ASN A CA 1
ATOM 1730 C C . ASN A 1 213 ? 14.492 -8.185 -16.882 1.00 72.06 213 ASN A C 1
ATOM 1732 O O . ASN A 1 213 ? 14.557 -7.188 -17.595 1.00 72.06 213 ASN A O 1
ATOM 1736 N N . GLY A 1 214 ? 14.676 -8.114 -15.558 1.00 67.12 214 GLY A N 1
ATOM 1737 C CA . GLY A 1 214 ? 15.031 -6.860 -14.871 1.00 67.12 214 GLY A CA 1
ATOM 1738 C C . GLY A 1 214 ? 13.881 -5.852 -14.746 1.00 67.12 214 GLY A C 1
ATOM 1739 O O . GLY A 1 214 ? 14.120 -4.674 -14.492 1.00 67.12 214 GLY A O 1
ATOM 1740 N N . CYS A 1 215 ? 12.640 -6.301 -14.933 1.00 74.75 215 CYS A N 1
ATOM 1741 C CA . CYS A 1 215 ? 11.444 -5.473 -14.806 1.00 74.75 215 CYS A CA 1
ATOM 1742 C C . CYS A 1 215 ? 10.775 -5.668 -13.437 1.00 74.75 215 CYS A C 1
ATOM 1744 O O . CYS A 1 215 ? 11.137 -6.580 -12.699 1.00 74.75 215 CYS A O 1
ATOM 1746 N N . ALA A 1 216 ? 9.812 -4.819 -13.080 1.00 83.94 216 ALA A N 1
ATOM 1747 C CA . ALA A 1 216 ? 8.973 -4.966 -11.890 1.00 83.94 216 ALA A CA 1
ATOM 1748 C C . ALA A 1 216 ? 7.630 -5.601 -12.275 1.00 83.94 216 ALA A C 1
ATOM 1750 O O . ALA A 1 216 ? 7.218 -5.557 -13.433 1.00 83.94 216 ALA A O 1
ATOM 1751 N N . MET A 1 217 ? 6.950 -6.234 -11.324 1.00 90.38 217 MET A N 1
ATOM 1752 C CA . MET A 1 217 ? 5.582 -6.696 -11.543 1.00 90.38 217 MET A CA 1
ATOM 1753 C C . MET A 1 217 ? 4.594 -5.535 -11.415 1.00 90.38 217 MET A C 1
ATOM 1755 O O . MET A 1 217 ? 4.861 -4.545 -10.735 1.00 90.38 217 MET A O 1
ATOM 1759 N N . PHE A 1 218 ? 3.435 -5.666 -12.049 1.00 92.19 218 PHE A N 1
ATOM 1760 C CA . PHE A 1 218 ? 2.367 -4.675 -11.968 1.00 92.19 218 PHE A CA 1
ATOM 1761 C C . PHE A 1 218 ? 1.001 -5.337 -12.096 1.00 92.19 218 PHE A C 1
ATOM 1763 O O . PHE A 1 218 ? 0.901 -6.504 -12.472 1.00 92.19 218 PHE A O 1
ATOM 1770 N N . VAL A 1 219 ? -0.043 -4.581 -11.796 1.00 93.31 219 VAL A N 1
ATOM 1771 C CA . VAL A 1 219 ? -1.433 -4.952 -12.037 1.00 93.31 219 VAL A CA 1
ATOM 1772 C C . VAL A 1 219 ? -1.957 -4.121 -13.200 1.00 93.31 219 VAL A C 1
ATOM 1774 O O . VAL A 1 219 ? -1.820 -2.896 -13.189 1.00 93.31 219 VAL A O 1
ATOM 1777 N N . ASN A 1 220 ? -2.531 -4.781 -14.208 1.00 91.94 220 ASN A N 1
ATOM 1778 C CA . ASN A 1 220 ? -3.102 -4.100 -15.372 1.00 91.94 220 ASN A CA 1
ATOM 1779 C C . ASN A 1 220 ? -4.476 -3.469 -15.060 1.00 91.94 220 ASN A C 1
ATOM 1781 O O . ASN A 1 220 ? -5.047 -3.644 -13.982 1.00 91.94 220 ASN A O 1
ATOM 1785 N N . THR A 1 221 ? -5.061 -2.770 -16.032 1.00 91.56 221 THR A N 1
ATOM 1786 C CA . THR A 1 221 ? -6.371 -2.105 -15.884 1.00 91.56 221 THR A CA 1
ATOM 1787 C C . THR A 1 221 ? -7.551 -3.060 -15.661 1.00 91.56 221 THR A C 1
ATOM 1789 O O . THR A 1 221 ? -8.625 -2.618 -15.253 1.00 91.56 221 THR A O 1
ATOM 1792 N N . PHE A 1 222 ? -7.358 -4.365 -15.872 1.00 90.06 222 PHE A N 1
ATOM 1793 C CA . PHE A 1 222 ? -8.349 -5.412 -15.622 1.00 90.06 222 PHE A CA 1
ATOM 1794 C C . PHE A 1 222 ? -8.199 -6.069 -14.244 1.00 90.06 222 PHE A C 1
ATOM 1796 O O . PHE A 1 222 ? -8.977 -6.969 -13.921 1.00 90.06 222 PHE A O 1
ATOM 1803 N N . GLY A 1 223 ? -7.226 -5.636 -13.433 1.00 91.69 223 GLY A N 1
ATOM 1804 C CA . GLY A 1 223 ? -6.946 -6.205 -12.116 1.00 91.69 223 GLY A CA 1
ATOM 1805 C C . GLY A 1 223 ? -6.142 -7.506 -12.167 1.00 91.69 223 GLY A C 1
ATOM 1806 O O . GLY A 1 223 ? -6.292 -8.328 -11.274 1.00 91.69 223 GLY A O 1
ATOM 1807 N N . GLU A 1 224 ? -5.348 -7.734 -13.215 1.00 91.88 224 GLU A N 1
ATOM 1808 C CA . GLU A 1 224 ? -4.545 -8.957 -13.383 1.00 91.88 224 GLU A CA 1
ATOM 1809 C C . GLU A 1 224 ? -3.081 -8.701 -13.074 1.00 91.88 224 GLU A C 1
ATOM 1811 O O . GLU A 1 224 ? -2.495 -7.731 -13.566 1.00 91.88 224 GLU A O 1
ATOM 1816 N N . SER A 1 225 ? -2.475 -9.620 -12.330 1.00 90.94 225 SER A N 1
ATOM 1817 C CA . SER A 1 225 ? -1.061 -9.575 -11.979 1.00 90.94 225 SER A CA 1
ATOM 1818 C C . SER A 1 225 ? -0.190 -9.939 -13.184 1.00 90.94 225 SER A C 1
ATOM 1820 O O . SER A 1 225 ? -0.143 -11.081 -13.641 1.00 90.94 225 SER A O 1
ATOM 1822 N N . GLN A 1 226 ? 0.568 -8.972 -13.689 1.00 87.38 226 GLN A N 1
ATOM 1823 C CA . GLN A 1 226 ? 1.443 -9.128 -14.843 1.00 87.38 226 GLN A CA 1
ATOM 1824 C C . GLN A 1 226 ? 2.910 -9.254 -14.422 1.00 87.38 226 GLN A C 1
ATOM 1826 O O . GLN A 1 226 ? 3.425 -8.532 -13.566 1.00 87.38 226 GLN A O 1
ATOM 1831 N N . ARG A 1 227 ? 3.615 -10.196 -15.061 1.00 74.94 227 ARG A N 1
ATOM 1832 C CA . ARG A 1 227 ? 5.041 -10.497 -14.801 1.00 74.94 227 ARG A CA 1
ATOM 1833 C C . ARG A 1 227 ? 5.999 -9.857 -15.808 1.00 74.94 227 ARG A C 1
ATOM 1835 O O . ARG A 1 227 ? 7.210 -10.059 -15.709 1.00 74.94 227 ARG A O 1
ATOM 1842 N N . SER A 1 228 ? 5.461 -9.152 -16.798 1.00 65.31 228 SER A N 1
ATOM 1843 C CA . SER A 1 228 ? 6.207 -8.570 -17.911 1.00 65.31 228 SER A CA 1
ATOM 1844 C C . SER A 1 228 ? 5.743 -7.138 -18.132 1.00 65.31 228 SER A C 1
ATOM 1846 O O . SER A 1 228 ? 4.764 -6.925 -18.837 1.00 65.31 228 SER A O 1
ATOM 1848 N N . CYS A 1 229 ? 6.438 -6.167 -17.550 1.00 62.12 229 CYS A N 1
ATOM 1849 C CA . CYS A 1 229 ? 6.397 -4.789 -18.037 1.00 62.12 229 CYS A CA 1
ATOM 1850 C C . CYS A 1 229 ? 7.721 -4.448 -18.713 1.00 62.12 229 CYS A C 1
ATOM 1852 O O . CYS A 1 229 ? 8.693 -5.189 -18.598 1.00 62.12 229 CYS A O 1
ATOM 1854 N N . THR A 1 230 ? 7.773 -3.305 -19.381 1.00 54.84 230 THR A N 1
ATOM 1855 C CA . THR A 1 230 ? 9.019 -2.576 -19.594 1.00 54.84 230 THR A CA 1
ATOM 1856 C C . THR A 1 230 ? 9.138 -1.547 -18.478 1.00 54.84 230 THR A C 1
ATOM 1858 O O . THR A 1 230 ? 8.463 -0.531 -18.530 1.00 54.84 230 THR A O 1
ATOM 1861 N N . THR A 1 231 ? 10.008 -1.748 -17.484 1.00 56.38 231 THR A N 1
ATOM 1862 C CA . THR A 1 231 ? 10.345 -0.673 -16.518 1.00 56.38 231 THR A CA 1
ATOM 1863 C C . THR A 1 231 ? 11.036 0.518 -17.180 1.00 56.38 231 THR A C 1
ATOM 1865 O O . THR A 1 231 ? 11.192 1.570 -16.559 1.00 56.38 231 THR A O 1
ATOM 1868 N N . TYR A 1 232 ? 11.431 0.347 -18.446 1.00 61.06 232 TYR A N 1
ATOM 1869 C CA . TYR A 1 232 ? 12.100 1.339 -19.263 1.00 61.06 232 TYR A CA 1
ATOM 1870 C C . TYR A 1 232 ? 11.603 1.314 -20.702 1.00 61.06 232 TYR A C 1
ATOM 1872 O O . TYR A 1 232 ? 11.615 0.268 -21.351 1.00 61.06 232 TYR A O 1
ATOM 1880 N N . PHE A 1 233 ? 11.272 2.487 -21.231 1.00 57.47 233 PHE A N 1
ATOM 1881 C CA . PHE A 1 233 ? 11.043 2.700 -22.656 1.00 57.47 233 PHE A CA 1
ATOM 1882 C C . PHE A 1 233 ? 12.098 3.688 -23.162 1.00 57.47 233 PHE A C 1
ATOM 1884 O O . PHE A 1 233 ? 12.272 4.754 -22.576 1.00 57.47 233 PHE A O 1
ATOM 1891 N N . ASP A 1 234 ? 12.848 3.325 -24.207 1.00 58.78 234 ASP A N 1
ATOM 1892 C CA . ASP A 1 234 ? 13.884 4.190 -24.803 1.00 58.78 234 ASP A CA 1
ATOM 1893 C C . ASP A 1 234 ? 14.923 4.736 -23.786 1.00 58.78 234 ASP A C 1
ATOM 1895 O O . ASP A 1 234 ? 15.236 5.924 -23.743 1.00 58.78 234 ASP A O 1
ATOM 1899 N N . ASN A 1 235 ? 15.435 3.865 -22.902 1.00 64.38 235 ASN A N 1
ATOM 1900 C CA . ASN A 1 235 ? 16.354 4.204 -21.795 1.00 64.38 235 ASN A CA 1
ATOM 1901 C C . ASN A 1 235 ? 15.812 5.235 -20.779 1.00 64.38 235 ASN A C 1
ATOM 1903 O O . ASN A 1 235 ? 16.592 5.830 -20.035 1.00 64.38 235 ASN A O 1
ATOM 1907 N N . ARG A 1 236 ? 14.493 5.450 -20.715 1.00 69.44 236 ARG A N 1
ATOM 1908 C CA . ARG A 1 236 ? 13.845 6.301 -19.706 1.00 69.44 236 ARG A CA 1
ATOM 1909 C C . ARG A 1 236 ? 12.988 5.462 -18.783 1.00 69.44 236 ARG A C 1
ATOM 1911 O O . ARG A 1 236 ? 12.356 4.512 -19.236 1.00 69.44 236 ARG A O 1
ATOM 1918 N N . ALA A 1 237 ? 12.970 5.829 -17.507 1.00 77.31 237 ALA A N 1
ATOM 1919 C CA . ALA A 1 237 ? 12.125 5.186 -16.515 1.00 77.31 237 ALA A CA 1
ATOM 1920 C C . ALA A 1 237 ? 10.647 5.280 -16.914 1.00 77.31 237 ALA A C 1
ATOM 1922 O O . ALA A 1 237 ? 10.181 6.345 -17.333 1.00 77.31 237 ALA A O 1
ATOM 1923 N N . ASP A 1 238 ? 9.921 4.174 -16.787 1.00 77.00 238 ASP A N 1
ATOM 1924 C CA . ASP A 1 238 ? 8.500 4.126 -17.101 1.00 77.00 238 ASP A CA 1
ATOM 1925 C C . ASP A 1 238 ? 7.693 4.934 -16.077 1.00 77.00 238 ASP A C 1
ATOM 1927 O O . ASP A 1 238 ? 7.622 4.591 -14.898 1.00 77.00 238 ASP A O 1
ATOM 1931 N N . ARG A 1 239 ? 7.089 6.030 -16.538 1.00 84.75 239 ARG A N 1
ATOM 1932 C CA . ARG A 1 239 ? 6.247 6.924 -15.731 1.00 84.75 239 ARG A CA 1
ATOM 1933 C C . ARG A 1 239 ? 4.754 6.732 -16.003 1.00 84.75 239 ARG A C 1
ATOM 1935 O O . ARG A 1 239 ? 3.966 7.574 -15.588 1.00 84.75 239 ARG A O 1
ATOM 1942 N N . SER A 1 240 ? 4.366 5.684 -16.728 1.00 84.12 240 SER A N 1
ATOM 1943 C CA . SER A 1 240 ? 2.963 5.420 -17.066 1.00 84.12 240 SER A CA 1
ATOM 1944 C C . SER A 1 240 ? 2.199 4.706 -15.946 1.00 84.12 240 SER A C 1
ATOM 1946 O O . SER A 1 240 ? 0.982 4.864 -15.840 1.00 84.12 240 SER A O 1
ATOM 1948 N N . LEU A 1 241 ? 2.911 3.987 -15.073 1.00 89.31 241 LEU A N 1
ATOM 1949 C CA . LEU A 1 241 ? 2.324 3.234 -13.968 1.00 89.31 241 LEU A CA 1
ATOM 1950 C C . LEU A 1 241 ? 2.225 4.049 -12.677 1.00 89.31 241 LEU A C 1
ATOM 1952 O O . LEU A 1 241 ? 3.064 4.896 -12.351 1.00 89.31 241 LEU A O 1
ATOM 1956 N N . PHE A 1 242 ? 1.183 3.738 -11.916 1.00 93.06 242 PHE A N 1
ATOM 1957 C CA . PHE A 1 242 ? 0.837 4.404 -10.672 1.00 93.06 242 PHE A CA 1
ATOM 1958 C C . PHE A 1 242 ? 1.363 3.671 -9.441 1.00 93.06 242 PHE A C 1
ATOM 1960 O O . PHE A 1 242 ? 1.659 2.474 -9.441 1.00 93.06 242 PHE A O 1
ATOM 1967 N N . VAL A 1 243 ? 1.455 4.424 -8.351 1.00 93.69 243 VAL A N 1
ATOM 1968 C CA . VAL A 1 243 ? 1.777 3.918 -7.022 1.00 93.69 243 VAL A CA 1
ATOM 1969 C C . VAL A 1 243 ? 0.490 3.661 -6.252 1.00 93.69 243 VAL A C 1
ATOM 1971 O O . VAL A 1 243 ? -0.362 4.548 -6.125 1.00 93.69 243 VAL A O 1
ATOM 1974 N N . ARG A 1 244 ? 0.389 2.455 -5.692 1.00 95.06 244 ARG A N 1
ATOM 1975 C CA . ARG A 1 244 ? -0.712 2.033 -4.830 1.00 95.06 244 ARG A CA 1
ATOM 1976 C C . ARG A 1 244 ? -0.153 1.462 -3.520 1.00 95.06 244 ARG A C 1
ATOM 1978 O O . ARG A 1 244 ? 0.151 0.272 -3.448 1.00 95.06 244 ARG A O 1
ATOM 1985 N N . PRO A 1 245 ? 0.071 2.310 -2.499 1.00 96.44 245 PRO A N 1
ATOM 1986 C CA . PRO A 1 245 ? 0.737 1.891 -1.273 1.00 96.44 245 PRO A CA 1
ATOM 1987 C C . PRO A 1 245 ? -0.081 0.898 -0.447 1.00 96.44 245 PRO A C 1
ATOM 1989 O O . PRO A 1 245 ? -1.318 0.916 -0.460 1.00 96.44 245 PRO A O 1
ATOM 1992 N N . VAL A 1 246 ? 0.657 0.103 0.327 1.00 97.44 246 VAL A N 1
ATOM 1993 C CA . VAL A 1 246 ? 0.177 -0.808 1.366 1.00 97.44 246 VAL A CA 1
ATOM 1994 C C . VAL A 1 246 ? 0.745 -0.391 2.719 1.00 97.44 246 VAL A C 1
ATOM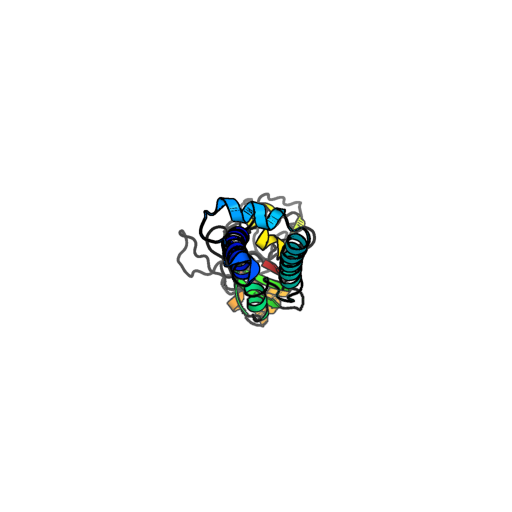 1996 O O . VAL A 1 246 ? 1.933 -0.082 2.837 1.00 97.44 246 VAL A O 1
ATOM 1999 N N . ILE A 1 247 ? -0.102 -0.396 3.748 1.00 96.69 247 ILE A N 1
ATOM 2000 C CA . ILE A 1 247 ? 0.265 -0.073 5.132 1.00 96.69 247 ILE A CA 1
ATOM 2001 C C . ILE A 1 247 ? -0.253 -1.161 6.062 1.00 96.69 247 ILE A C 1
ATOM 2003 O O . ILE A 1 247 ? -1.385 -1.617 5.925 1.00 96.69 247 ILE A O 1
ATOM 2007 N N . ARG A 1 248 ? 0.546 -1.528 7.064 1.00 96.38 248 ARG A N 1
ATOM 2008 C CA . ARG A 1 248 ? 0.082 -2.337 8.192 1.00 96.38 248 ARG A CA 1
ATOM 2009 C C . ARG A 1 248 ? -0.233 -1.427 9.375 1.00 96.38 248 ARG A C 1
ATOM 2011 O O . ARG A 1 248 ? 0.638 -0.688 9.829 1.00 96.38 248 ARG A O 1
ATOM 2018 N N . LYS A 1 249 ? -1.473 -1.461 9.866 1.00 94.12 249 LYS A N 1
ATOM 2019 C CA . LYS A 1 249 ? -1.948 -0.646 10.995 1.00 94.12 249 LYS A CA 1
ATOM 2020 C C . LYS A 1 249 ? -2.301 -1.536 12.184 1.00 94.12 249 LYS A C 1
ATOM 2022 O O . LYS A 1 249 ? -3.099 -2.454 12.039 1.00 94.12 249 LYS A O 1
ATOM 2027 N N . LYS A 1 250 ? -1.757 -1.226 13.360 1.00 92.44 250 LYS A N 1
ATOM 2028 C CA . LYS A 1 250 ? -2.040 -1.903 14.634 1.00 92.44 250 LYS A CA 1
ATOM 2029 C C . LYS A 1 250 ? -3.519 -1.780 15.026 1.00 92.44 250 LYS A C 1
ATOM 2031 O O . LYS A 1 250 ? -4.159 -0.751 14.752 1.00 92.44 250 LYS A O 1
ATOM 2036 N N . MET A 1 251 ? -4.021 -2.834 15.672 1.00 84.75 251 MET A N 1
ATOM 2037 C CA . MET A 1 251 ? -5.370 -2.944 16.245 1.00 84.75 251 MET A CA 1
ATOM 2038 C C . MET A 1 251 ? -5.409 -2.710 17.757 1.00 84.75 251 MET A C 1
ATOM 2040 O O . MET A 1 251 ? -4.386 -2.871 18.451 1.00 84.75 251 MET A O 1
#

Secondary structure (DSSP, 8-state):
--HHHHHHHHHHHHHHHHHHHHHHHHSGGGTTTTTS-TTHHHHHHHH-HHHHHHHHHHHHHHHHHHHHS---S--HHHHHHHT--TT-EEEE--SSSPEEEEEEEE-SSEEEEEESS--EE--S-SS--TTSPP-STT-HHHHHHHHTGGGGS-HHHHHHBPPBTTBSSEE--HHHHHHHHHHHGGGG--B---TTSPTT-B--EEEEEE-STTPEEEE-TTS-EES---SEETTEE--SSEE-EEEEEE-

pLDDT: mean 77.22, std 17.46, range [40.16, 97.5]

Nearest PDB structures (foldseek):
  1y71-assembly1_A  TM=5.025E-01  e=4.531E+00  Bacillus cereus
  9hat-assembly1_AC  TM=5.439E-01  e=6.984E+00  Leviviridae sp.
  1br4-assembly4_G  TM=5.169E-01  e=7.429E+00  Gallus gallus
  8qyq-assembly1_A  TM=4.934E-01  e=6.984E+00  Bos taurus

Solvent-accessible surface area (backbone atoms only — not comparable to full-atom values): 14044 Å² total; per-residue (Å²): 133,53,73,64,58,54,51,50,54,64,54,48,54,59,52,52,54,50,52,52,51,51,57,54,62,72,37,78,85,49,63,83,68,75,85,67,65,83,73,54,57,60,55,57,53,64,72,40,65,73,56,46,51,50,54,52,47,52,50,52,50,53,51,47,49,67,71,65,49,94,65,72,91,69,48,74,68,58,55,55,57,64,72,57,52,71,69,40,77,45,74,55,47,44,85,84,59,63,38,53,23,30,26,76,39,74,64,94,59,35,34,36,30,36,42,53,48,33,74,47,66,46,33,62,37,69,78,85,52,98,87,54,80,54,46,52,91,80,21,52,38,51,51,41,35,56,62,56,57,51,66,36,35,51,73,71,51,53,70,40,38,44,72,58,93,84,38,54,42,47,45,48,40,60,70,60,47,54,54,36,43,78,72,49,28,70,77,53,38,22,32,33,84,50,94,90,48,67,79,76,46,58,42,35,29,49,35,44,39,61,30,50,96,63,10,43,18,30,27,38,57,84,18,45,85,39,52,72,52,66,51,50,58,95,90,34,46,31,54,84,32,20,41,38,48,26,37,38,35,56,104

Mean predicted aligned error: 15.34 Å

Radius of gyration: 30.33 Å; Cα contacts (8 Å, |Δi|>4): 369; chains: 1; bounding box: 46×56×90 Å